Protein AF-0000000066044930 (afdb_homodimer)

InterPro domains:
  IPR003697 Nucleoside triphosphate pyrophosphatase Maf-like protein [MF_00528] (1-184)
  IPR003697 Nucleoside triphosphate pyrophosphatase Maf-like protein [PF02545] (1-184)
  IPR003697 Nucleoside triphosphate pyrophosphatase Maf-like protein [PIRSF006305] (2-183)
  IPR003697 Nucleoside triphosphate pyrophosphatase Maf-like protein [PTHR43213] (2-179)
  IPR003697 Nucleoside triphosphate pyrophosphatase Maf-like protein [TIGR00172] (1-184)
  IPR003697 Nucleoside triphosphate pyrophosphatase Maf-like protein [cd00555] (2-184)
  IPR029001 Inosine triphosphate pyrophosphatase-like [G3DSA:3.90.950.10] (1-184)
  IPR029001 Inosine triphosphate pyrophosphatase-like [SSF52972] (2-184)

Foldseek 3Di:
DEQDPDPLLVVVCVVVVHDDDYDHLPDDLVVQDDLDPQVSFQVQQVSSQVSVVVPDDCVVNVVDFKTKGKDKWKADPSDTFFADPALVRQLVLCQVQAQHKIKMKMWMWMDGPPDDIDIGIFIKMWGWHNDDSVRSSVLSVVVQLNVGHSRAACPPPRVVGTPDMDGAPSVRSIDRPVVVVVPD/DEQDPDPLVVVVCVVVVHDDDYDHLPDDLVVQDDLDPQVSFQVQQVSSQVSVVVPDDCVVNVVDFKYKGKDKWKADPSDTFFADPALVRQLVLCQVQAQHKIKMKMWMWMDGPPDDIDIDIFIKMWRWHNDDSVRSSVLSVVVQLNVGHSRAACPPPRVVGTPDMDGAPSVRSIDRPVVVVVPD

Structure (mmCIF, N/CA/C/O backbone):
data_AF-0000000066044930-model_v1
#
loop_
_entity.id
_entity.type
_entity.pdbx_description
1 polymer 'Nucleoside triphosphate pyrophosphatase'
#
loop_
_atom_site.group_PDB
_atom_site.id
_atom_site.type_symbol
_atom_site.label_atom_id
_atom_site.label_alt_id
_atom_site.label_comp_id
_atom_site.label_asym_id
_atom_site.label_entity_id
_atom_site.label_seq_id
_atom_site.pdbx_PDB_ins_code
_atom_site.Cartn_x
_atom_site.Cartn_y
_atom_site.Cartn_z
_atom_site.occupancy
_atom_site.B_iso_or_equiv
_atom_site.auth_seq_id
_atom_site.auth_comp_id
_atom_site.auth_asym_id
_atom_site.auth_atom_id
_atom_site.pdbx_PDB_model_num
ATOM 1 N N . MET A 1 1 ? 1.057 -23.109 0.489 1 97.44 1 MET A N 1
ATOM 2 C CA . MET A 1 1 ? 2.51 -22.984 0.445 1 97.44 1 MET A CA 1
ATOM 3 C C . MET A 1 1 ? 2.928 -21.875 -0.511 1 97.44 1 MET A C 1
ATOM 5 O O . MET A 1 1 ? 2.543 -21.875 -1.682 1 97.44 1 MET A O 1
ATOM 9 N N . LEU A 1 2 ? 3.555 -20.922 -0.01 1 98.5 2 LEU A N 1
ATOM 10 C CA . LEU A 1 2 ? 4.102 -19.828 -0.816 1 98.5 2 LEU A CA 1
ATOM 11 C C . LEU A 1 2 ? 5.492 -20.188 -1.332 1 98.5 2 LEU A C 1
ATOM 13 O O . LEU A 1 2 ? 6.426 -20.359 -0.544 1 98.5 2 LEU A O 1
ATOM 17 N N . ALA A 1 3 ? 5.648 -20.297 -2.641 1 98.31 3 ALA A N 1
ATOM 18 C CA . ALA A 1 3 ? 6.918 -20.625 -3.283 1 98.31 3 ALA A CA 1
ATOM 19 C C . ALA A 1 3 ? 7.754 -19.375 -3.525 1 98.31 3 ALA A C 1
ATOM 21 O O . ALA A 1 3 ? 8.031 -19.016 -4.672 1 98.31 3 ALA A O 1
ATOM 22 N N . SER A 1 4 ? 8.203 -18.734 -2.529 1 96.06 4 SER A N 1
ATOM 23 C CA . SER A 1 4 ? 8.875 -17.438 -2.639 1 96.06 4 SER A CA 1
ATOM 24 C C . SER A 1 4 ? 9.805 -17.203 -1.459 1 96.06 4 SER A C 1
ATOM 26 O O . SER A 1 4 ? 9.508 -17.594 -0.33 1 96.06 4 SER A O 1
ATOM 28 N N . ALA A 1 5 ? 10.898 -16.562 -1.718 1 92.88 5 ALA A N 1
ATOM 29 C CA . ALA A 1 5 ? 11.789 -16.078 -0.658 1 92.88 5 ALA A CA 1
ATOM 30 C C . ALA A 1 5 ? 11.453 -14.648 -0.257 1 92.88 5 ALA A C 1
ATOM 32 O O . ALA A 1 5 ? 12.078 -14.086 0.646 1 92.88 5 ALA A O 1
ATOM 33 N N . SER A 1 6 ? 10.492 -14.031 -0.921 1 93.88 6 SER A N 1
ATOM 34 C CA . SER A 1 6 ? 10.195 -12.609 -0.756 1 93.88 6 SER A CA 1
ATOM 35 C C . SER A 1 6 ? 9.508 -12.344 0.58 1 93.88 6 SER A C 1
ATOM 37 O O . SER A 1 6 ? 8.391 -12.812 0.818 1 93.88 6 SER A O 1
ATOM 39 N N . PRO A 1 7 ? 10.117 -11.539 1.437 1 95.25 7 PRO A N 1
ATOM 40 C CA . PRO A 1 7 ? 9.43 -11.172 2.676 1 95.25 7 PRO A CA 1
ATOM 41 C C . PRO A 1 7 ? 8.156 -10.359 2.43 1 95.25 7 PRO A C 1
ATOM 43 O O . PRO A 1 7 ? 7.195 -10.477 3.191 1 95.25 7 PRO A O 1
ATOM 46 N N . ALA A 1 8 ? 8.164 -9.594 1.408 1 95.81 8 ALA A N 1
ATOM 47 C CA . ALA A 1 8 ? 7.012 -8.758 1.086 1 95.81 8 ALA A CA 1
ATOM 48 C C . ALA A 1 8 ? 5.801 -9.617 0.735 1 95.81 8 ALA A C 1
ATOM 50 O O . ALA A 1 8 ? 4.684 -9.336 1.179 1 95.81 8 ALA A O 1
ATOM 51 N N . ARG A 1 9 ? 5.988 -10.664 -0.073 1 97.62 9 ARG A N 1
ATOM 52 C CA . ARG A 1 9 ? 4.902 -11.57 -0.437 1 97.62 9 ARG A CA 1
ATOM 53 C C . ARG A 1 9 ? 4.367 -12.297 0.79 1 97.62 9 ARG A C 1
ATOM 55 O O . ARG A 1 9 ? 3.152 -12.453 0.945 1 97.62 9 ARG A O 1
ATOM 62 N N . ARG A 1 10 ? 5.262 -12.688 1.61 1 97.69 10 ARG A N 1
ATOM 63 C CA . ARG A 1 10 ? 4.859 -13.328 2.855 1 97.69 10 ARG A CA 1
ATOM 64 C C . ARG A 1 10 ? 4.012 -12.391 3.709 1 97.69 10 ARG A C 1
ATOM 66 O O . ARG A 1 10 ? 2.959 -12.789 4.219 1 97.69 10 ARG A O 1
ATOM 73 N N . ARG A 1 11 ? 4.441 -11.18 3.881 1 96.81 11 ARG A N 1
ATOM 74 C CA . ARG A 1 11 ? 3.75 -10.188 4.703 1 96.81 11 ARG A CA 1
ATOM 75 C C . ARG A 1 11 ? 2.344 -9.93 4.172 1 96.81 11 ARG A C 1
ATOM 77 O O . ARG A 1 11 ? 1.408 -9.734 4.949 1 96.81 11 ARG A O 1
ATOM 84 N N . LEU A 1 12 ? 2.203 -9.891 2.869 1 97.75 12 LEU A N 1
ATOM 85 C CA . LEU A 1 12 ? 0.887 -9.68 2.273 1 97.75 12 LEU A CA 1
ATOM 86 C C . LEU A 1 12 ? -0.082 -10.773 2.703 1 97.75 12 LEU A C 1
ATOM 88 O O . LEU A 1 12 ? -1.229 -10.492 3.055 1 97.75 12 LEU A O 1
ATOM 92 N N . LEU A 1 13 ? 0.381 -12.039 2.641 1 98.19 13 LEU A N 1
ATOM 93 C CA . LEU A 1 13 ? -0.472 -13.156 3.037 1 98.19 13 LEU A CA 1
ATOM 94 C C . LEU A 1 13 ? -0.807 -13.086 4.523 1 98.19 13 LEU A C 1
ATOM 96 O O . LEU A 1 13 ? -1.946 -13.336 4.918 1 98.19 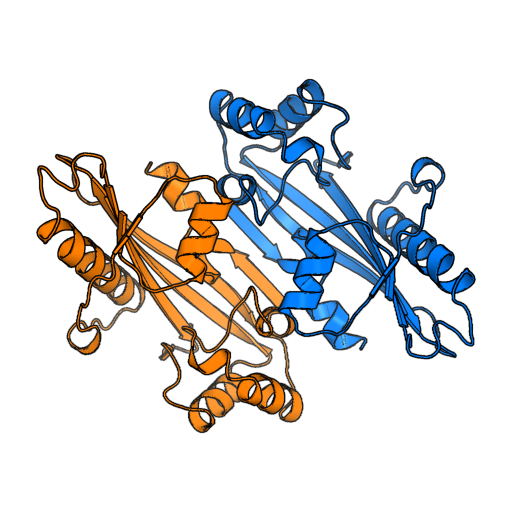13 LEU A O 1
ATOM 100 N N . GLU A 1 14 ? 0.193 -12.695 5.312 1 97.62 14 GLU A N 1
ATOM 101 C CA . GLU A 1 14 ? -0.028 -12.539 6.746 1 97.62 14 GLU A CA 1
ATOM 102 C C . GLU A 1 14 ? -1.066 -11.461 7.031 1 97.62 14 GLU A C 1
ATOM 104 O O . GLU A 1 14 ? -1.994 -11.672 7.816 1 97.62 14 GLU A O 1
ATOM 109 N N . GLN A 1 15 ? -0.919 -10.359 6.395 1 95.5 15 GLN A N 1
ATOM 110 C CA . GLN A 1 15 ? -1.841 -9.25 6.57 1 95.5 15 GLN A CA 1
ATOM 111 C C . GLN A 1 15 ? -3.258 -9.633 6.152 1 95.5 15 GLN A C 1
ATOM 113 O O . GLN A 1 15 ? -4.23 -9.242 6.801 1 95.5 15 GLN A O 1
ATOM 118 N N . ALA A 1 16 ? -3.342 -10.391 5.148 1 96.25 16 ALA A N 1
ATOM 119 C CA . ALA A 1 16 ? -4.641 -10.797 4.617 1 96.25 16 ALA A CA 1
ATOM 120 C C . ALA A 1 16 ? -5.266 -11.898 5.473 1 96.25 16 ALA A C 1
ATOM 122 O O . ALA A 1 16 ? -6.426 -12.266 5.273 1 96.25 16 ALA A O 1
ATOM 123 N N . GLY A 1 17 ? -4.5 -12.461 6.402 1 96 17 GLY A N 1
ATOM 124 C CA . GLY A 1 17 ? -5 -13.523 7.266 1 96 17 GLY A CA 1
ATOM 125 C C . GLY A 1 17 ? -5.082 -14.867 6.574 1 96 17 GLY A C 1
ATOM 126 O O . GLY A 1 17 ? -5.93 -15.695 6.914 1 96 17 GLY A O 1
ATOM 127 N N . ILE A 1 18 ? -4.273 -15.102 5.605 1 96.19 18 ILE A N 1
ATOM 128 C CA . ILE A 1 18 ? -4.266 -16.359 4.879 1 96.19 18 ILE A CA 1
ATOM 129 C C . ILE A 1 18 ? -3.186 -17.281 5.449 1 96.19 18 ILE A C 1
ATOM 131 O O . ILE A 1 18 ? -1.992 -16.984 5.34 1 96.19 18 ILE A O 1
ATOM 135 N N . PRO A 1 19 ? -3.617 -18.328 6.09 1 96.75 19 PRO A N 1
ATOM 136 C CA . PRO A 1 19 ? -2.607 -19.266 6.605 1 96.75 19 PRO A CA 1
ATOM 137 C C . PRO A 1 19 ? -1.693 -19.797 5.512 1 96.75 19 PRO A C 1
ATOM 139 O O . PRO A 1 19 ? -2.168 -20.172 4.434 1 96.75 19 PRO A O 1
ATOM 142 N N . HIS A 1 20 ? -0.417 -19.781 5.793 1 97.56 20 HIS A N 1
ATOM 143 C CA . HIS A 1 20 ? 0.516 -20.25 4.77 1 97.56 20 HIS A CA 1
ATOM 144 C C . HIS A 1 20 ? 1.83 -20.703 5.391 1 97.56 20 HIS A C 1
ATOM 146 O O . HIS A 1 20 ? 2.109 -20.406 6.555 1 97.56 20 HIS A O 1
ATOM 152 N N . GLN A 1 21 ? 2.547 -21.453 4.699 1 97.44 21 GLN A N 1
ATOM 153 C CA . GLN A 1 21 ? 3.955 -21.781 4.91 1 97.44 21 GLN A CA 1
ATOM 154 C C . GLN A 1 21 ? 4.805 -21.328 3.721 1 97.44 21 GLN A C 1
ATOM 156 O O . GLN A 1 21 ? 4.273 -21.031 2.65 1 97.44 21 GLN A O 1
ATOM 161 N N . VAL A 1 22 ? 6.059 -21.203 3.969 1 98.06 22 VAL A N 1
ATOM 162 C CA . VAL A 1 22 ? 6.941 -20.703 2.914 1 98.06 22 VAL A CA 1
ATOM 163 C C . VAL A 1 22 ? 7.961 -21.781 2.555 1 98.06 22 VAL A C 1
ATOM 165 O O . VAL A 1 22 ? 8.5 -22.453 3.439 1 98.06 22 VAL A O 1
ATOM 168 N N . ARG A 1 23 ? 8.125 -21.984 1.37 1 97.75 23 ARG A N 1
ATOM 169 C CA . ARG A 1 23 ? 9.211 -22.812 0.847 1 97.75 23 ARG A CA 1
ATOM 170 C C . ARG A 1 23 ? 9.836 -22.172 -0.395 1 97.75 23 ARG A C 1
ATOM 172 O O . ARG A 1 23 ? 9.133 -21.922 -1.38 1 97.75 23 ARG A O 1
ATOM 179 N N . VAL A 1 24 ? 11.125 -21.984 -0.369 1 97.44 24 VAL A N 1
ATOM 180 C CA . VAL A 1 24 ? 11.82 -21.359 -1.492 1 97.44 24 VAL A CA 1
ATOM 181 C C . VAL A 1 24 ? 11.984 -22.375 -2.623 1 97.44 24 VAL A C 1
ATOM 183 O O . VAL A 1 24 ? 12.375 -23.516 -2.389 1 97.44 24 VAL A O 1
ATOM 186 N N . SER A 1 25 ? 11.711 -21.984 -3.809 1 95.5 25 SER A N 1
ATOM 187 C CA . SER A 1 25 ? 11.648 -22.891 -4.953 1 95.5 25 SER A CA 1
ATOM 188 C C . SER A 1 25 ? 13.047 -23.328 -5.383 1 95.5 25 SER A C 1
ATOM 190 O O . SER A 1 25 ? 13.266 -24.484 -5.738 1 95.5 25 SER A O 1
ATOM 192 N N . GLY A 1 26 ? 13.992 -22.359 -5.457 1 93.94 26 GLY A N 1
ATOM 193 C CA . GLY A 1 26 ? 15.352 -22.641 -5.898 1 93.94 26 GLY A CA 1
ATOM 194 C C . GLY A 1 26 ? 15.484 -22.688 -7.41 1 93.94 26 GLY A C 1
ATOM 195 O O . GLY A 1 26 ? 16.5 -23.172 -7.93 1 93.94 26 GLY A O 1
ATOM 196 N N . VAL A 1 27 ? 14.508 -22.219 -8.07 1 95.69 27 VAL A N 1
ATOM 197 C CA . VAL A 1 27 ? 14.508 -22.219 -9.531 1 95.69 27 VAL A CA 1
ATOM 198 C C . VAL A 1 27 ? 15.578 -21.266 -10.047 1 95.69 27 VAL A C 1
ATOM 200 O O . VAL A 1 27 ? 15.758 -20.172 -9.5 1 95.69 27 VAL A O 1
ATOM 203 N N . ASP A 1 28 ? 16.344 -21.672 -11.07 1 95 28 ASP A N 1
ATOM 204 C CA . ASP A 1 28 ? 17.25 -20.781 -11.781 1 95 28 ASP A CA 1
ATOM 205 C C . ASP A 1 28 ? 16.5 -19.906 -12.781 1 95 28 ASP A C 1
ATOM 207 O O . ASP A 1 28 ? 16.25 -20.312 -13.922 1 95 28 ASP A O 1
ATOM 211 N N . GLU A 1 29 ? 16.281 -18.734 -12.359 1 92.75 29 GLU A N 1
ATOM 212 C CA . GLU A 1 29 ? 15.414 -17.828 -13.133 1 92.75 29 GLU A CA 1
ATOM 213 C C . GLU A 1 29 ? 16.062 -17.438 -14.445 1 92.75 29 GLU A C 1
ATOM 215 O O . GLU A 1 29 ? 15.383 -17.062 -15.406 1 92.75 29 GLU A O 1
ATOM 220 N N . ASP A 1 30 ? 17.344 -17.531 -14.578 1 91.69 30 ASP A N 1
ATOM 221 C CA . ASP A 1 30 ? 18.078 -17.094 -15.758 1 91.69 30 ASP A CA 1
ATOM 222 C C . ASP A 1 30 ? 17.812 -18 -16.953 1 91.69 30 ASP A C 1
ATOM 224 O O . ASP A 1 30 ? 18.031 -17.625 -18.094 1 91.69 30 ASP A O 1
ATOM 228 N N . GLN A 1 31 ? 17.328 -19.141 -16.719 1 94.44 31 GLN A N 1
ATOM 229 C CA . GLN A 1 31 ? 17.094 -20.125 -17.766 1 94.44 31 GLN A CA 1
ATOM 230 C C . GLN A 1 31 ? 15.734 -19.922 -18.422 1 94.44 31 GLN A C 1
ATOM 232 O O . GLN A 1 31 ? 15.422 -20.562 -19.438 1 94.44 31 GLN A O 1
ATOM 237 N N . ILE A 1 32 ? 14.938 -19.141 -17.844 1 96 32 ILE A N 1
ATOM 238 C CA . ILE A 1 32 ? 13.594 -18.891 -18.359 1 96 32 ILE A CA 1
ATOM 239 C C . ILE A 1 32 ? 13.531 -17.5 -19 1 96 32 ILE A C 1
ATOM 241 O O . ILE A 1 32 ? 13.727 -16.484 -18.328 1 96 32 ILE A O 1
ATOM 245 N N . GLN A 1 33 ? 13.305 -17.531 -20.281 1 94.56 33 GLN A N 1
ATOM 246 C CA . GLN A 1 33 ? 13.234 -16.281 -21.031 1 94.56 33 GLN A CA 1
ATOM 247 C C . GLN A 1 33 ? 12 -16.25 -21.938 1 94.56 33 GLN A C 1
ATOM 249 O O . GLN A 1 33 ? 11.5 -17.281 -22.344 1 94.56 33 GLN A O 1
ATOM 254 N N . HIS A 1 34 ? 11.531 -15.141 -22.094 1 96.12 34 HIS A N 1
ATOM 255 C CA . HIS A 1 34 ? 10.453 -14.867 -23.031 1 96.12 34 HIS A CA 1
ATOM 256 C C . HIS A 1 34 ? 10.484 -13.414 -23.5 1 96.12 34 HIS A C 1
ATOM 258 O O . HIS A 1 34 ? 10.773 -12.516 -22.703 1 96.12 34 HIS A O 1
ATOM 264 N N . ALA A 1 35 ? 10.172 -13.141 -24.797 1 95 35 ALA A N 1
ATOM 265 C CA . ALA A 1 35 ? 10.227 -11.797 -25.375 1 95 35 ALA A CA 1
ATOM 266 C C . ALA A 1 35 ? 9.164 -10.898 -24.766 1 95 35 ALA A C 1
ATOM 268 O O . ALA A 1 35 ? 9.375 -9.695 -24.594 1 95 35 ALA A O 1
ATOM 269 N N . GLU A 1 36 ? 8.031 -11.445 -24.484 1 97.19 36 GLU A N 1
ATOM 270 C CA . GLU A 1 36 ? 6.934 -10.688 -23.891 1 97.19 36 GLU A CA 1
ATOM 271 C C . GLU A 1 36 ? 6.996 -10.727 -22.359 1 97.19 36 GLU A C 1
ATOM 273 O O . GLU A 1 36 ? 6.922 -11.805 -21.766 1 97.19 36 GLU A O 1
ATOM 278 N N . PRO A 1 37 ? 7.055 -9.531 -21.719 1 97.81 37 PRO A N 1
ATOM 279 C CA . PRO A 1 37 ? 7.195 -9.492 -20.25 1 97.81 37 PRO A CA 1
ATOM 280 C C . PRO A 1 37 ? 6.055 -10.203 -19.531 1 97.81 37 PRO A C 1
ATOM 282 O O . PRO A 1 37 ? 6.277 -10.852 -18.516 1 97.81 37 PRO A O 1
ATOM 285 N N . VAL A 1 38 ? 4.828 -10.117 -20.016 1 98.44 38 VAL A N 1
ATOM 286 C CA . VAL A 1 38 ? 3.65 -10.75 -19.438 1 98.44 38 VAL A CA 1
ATOM 287 C C . VAL A 1 38 ? 3.84 -12.266 -19.391 1 98.44 38 VAL A C 1
ATOM 289 O O . VAL A 1 38 ? 3.615 -12.898 -18.359 1 98.44 38 VAL A O 1
ATOM 292 N N . GLU A 1 39 ? 4.281 -12.828 -20.5 1 98.31 39 GLU A N 1
ATOM 293 C CA . GLU A 1 39 ? 4.512 -14.266 -20.547 1 98.31 39 GLU A CA 1
ATOM 294 C C . GLU A 1 39 ? 5.707 -14.672 -19.703 1 98.31 39 GLU A C 1
ATOM 296 O O . GLU A 1 39 ? 5.691 -15.727 -19.062 1 98.31 39 GLU A O 1
ATOM 301 N N . LEU A 1 40 ? 6.711 -13.812 -19.703 1 98.06 40 LEU A N 1
ATOM 302 C CA . LEU A 1 40 ? 7.902 -14.094 -18.906 1 98.06 40 LEU A CA 1
ATOM 303 C C . LEU A 1 40 ? 7.535 -14.289 -17.438 1 98.06 40 LEU A C 1
ATOM 305 O O . LEU A 1 40 ? 7.887 -15.305 -16.828 1 98.06 40 LEU A O 1
ATOM 309 N N . VAL A 1 41 ? 6.805 -13.352 -16.844 1 98.44 41 VAL A N 1
ATOM 310 C CA . VAL A 1 41 ? 6.527 -13.43 -15.414 1 98.44 41 VAL A CA 1
ATOM 311 C C . VAL A 1 41 ? 5.594 -14.602 -15.125 1 98.44 41 VAL A C 1
ATOM 313 O O . VAL A 1 41 ? 5.68 -15.227 -14.062 1 98.44 41 VAL A O 1
ATOM 316 N N . LYS A 1 42 ? 4.668 -14.93 -15.992 1 98.81 42 LYS A N 1
ATOM 317 C CA . LYS A 1 42 ? 3.818 -16.109 -15.812 1 98.81 42 LYS A CA 1
ATOM 318 C C . LYS A 1 42 ? 4.652 -17.375 -15.773 1 98.81 42 LYS A C 1
ATOM 320 O O . LYS A 1 42 ? 4.453 -18.234 -14.906 1 98.81 42 LYS A O 1
ATOM 325 N N . LEU A 1 43 ? 5.555 -17.484 -16.75 1 98.62 43 LEU A N 1
ATOM 326 C CA . LEU A 1 43 ? 6.402 -18.656 -16.828 1 98.62 43 LEU A CA 1
ATOM 327 C C . LEU A 1 43 ? 7.266 -18.797 -15.578 1 98.62 43 LEU A C 1
ATOM 329 O O . LEU A 1 43 ? 7.426 -19.891 -15.047 1 98.62 43 LEU A O 1
ATOM 333 N N . LEU A 1 44 ? 7.82 -17.719 -15.164 1 98.38 44 LEU A N 1
ATOM 334 C CA . LEU A 1 44 ? 8.656 -17.734 -13.969 1 98.38 44 LEU A CA 1
ATOM 335 C C . LEU A 1 44 ? 7.84 -18.125 -12.742 1 98.38 44 LEU A C 1
ATOM 337 O O . LEU A 1 44 ? 8.281 -18.938 -11.93 1 98.38 44 LEU A O 1
ATOM 341 N N . ALA A 1 45 ? 6.66 -17.547 -12.562 1 98.69 45 ALA A N 1
ATOM 342 C CA . ALA A 1 45 ? 5.773 -17.906 -11.461 1 98.69 45 ALA A CA 1
ATOM 343 C C . ALA A 1 45 ? 5.434 -19.391 -11.5 1 98.69 45 ALA A C 1
ATOM 345 O O . ALA A 1 45 ? 5.445 -20.062 -10.461 1 98.69 45 ALA A O 1
ATOM 346 N N . GLN A 1 46 ? 5.117 -19.859 -12.656 1 98.62 46 GLN A N 1
ATOM 347 C CA . GLN A 1 46 ? 4.781 -21.266 -12.852 1 98.62 46 GLN A CA 1
ATOM 348 C C . GLN A 1 46 ? 5.945 -22.156 -12.461 1 98.62 46 GLN A C 1
ATOM 350 O O . GLN A 1 46 ? 5.762 -23.141 -11.742 1 98.62 46 GLN A O 1
ATOM 355 N N . ALA A 1 47 ? 7.113 -21.844 -12.961 1 98.56 47 ALA A N 1
ATOM 356 C CA . ALA A 1 47 ? 8.297 -22.641 -12.656 1 98.56 47 ALA A CA 1
ATOM 357 C C . ALA A 1 47 ? 8.539 -22.719 -11.156 1 98.56 47 ALA A C 1
ATOM 359 O O . ALA A 1 47 ? 8.836 -23.797 -10.625 1 98.56 47 ALA A O 1
ATOM 360 N N . LYS A 1 48 ? 8.383 -21.609 -10.484 1 98.5 48 LYS A N 1
ATOM 361 C CA . LYS A 1 48 ? 8.578 -21.578 -9.039 1 98.5 48 LYS A CA 1
ATOM 362 C C . LYS A 1 48 ? 7.535 -22.438 -8.328 1 98.5 48 LYS A C 1
ATOM 364 O O . LYS A 1 48 ? 7.875 -23.203 -7.43 1 98.5 48 LYS A O 1
ATOM 369 N N . ALA A 1 49 ? 6.301 -22.297 -8.648 1 98.56 49 ALA A N 1
ATOM 370 C CA . ALA A 1 49 ? 5.227 -23.062 -8.031 1 98.56 49 ALA A CA 1
ATOM 371 C C . ALA A 1 49 ? 5.422 -24.562 -8.273 1 98.56 49 ALA A C 1
ATOM 373 O O . ALA A 1 49 ? 5.297 -25.375 -7.348 1 98.56 49 ALA A O 1
ATOM 374 N N . GLN A 1 50 ? 5.75 -24.938 -9.453 1 97.81 50 GLN A N 1
ATOM 375 C CA . GLN A 1 50 ? 5.914 -26.344 -9.82 1 97.81 50 GLN A CA 1
ATOM 376 C C . GLN A 1 50 ? 7.09 -26.969 -9.078 1 97.81 50 GLN A C 1
ATOM 378 O O . GLN A 1 50 ? 7.004 -28.109 -8.617 1 97.81 50 GLN A O 1
ATOM 383 N N . ALA A 1 51 ? 8.156 -26.219 -9.016 1 98.06 51 ALA A N 1
ATOM 384 C CA . ALA A 1 51 ? 9.336 -26.719 -8.32 1 98.06 51 ALA A CA 1
ATOM 385 C C . ALA A 1 51 ? 8.992 -27.094 -6.875 1 98.06 51 ALA A C 1
ATOM 387 O O . ALA A 1 51 ? 9.414 -28.141 -6.383 1 98.06 51 ALA A O 1
ATOM 388 N N . VAL A 1 52 ? 8.25 -26.25 -6.188 1 97.88 52 VAL A N 1
ATOM 389 C CA . VAL A 1 52 ? 7.867 -26.5 -4.805 1 97.88 52 VAL A CA 1
ATOM 390 C C . VAL A 1 52 ? 6.836 -27.625 -4.754 1 97.88 52 VAL A C 1
ATOM 392 O O . VAL A 1 52 ? 6.922 -28.516 -3.908 1 97.88 52 VAL A O 1
ATOM 395 N N . ALA A 1 53 ? 5.855 -27.625 -5.648 1 96.56 53 ALA A N 1
ATOM 396 C CA . ALA A 1 53 ? 4.797 -28.641 -5.676 1 96.56 53 ALA A CA 1
ATOM 397 C C . ALA A 1 53 ? 5.383 -30.031 -5.828 1 96.56 53 ALA A C 1
ATOM 399 O O . ALA A 1 53 ? 4.914 -30.984 -5.188 1 96.56 53 ALA A O 1
ATOM 400 N N . GLN A 1 54 ? 6.379 -30.188 -6.629 1 95.25 54 GLN A N 1
ATOM 401 C CA . GLN A 1 54 ? 6.992 -31.469 -6.918 1 95.25 54 GLN A CA 1
ATOM 402 C C . GLN A 1 54 ? 7.742 -32 -5.703 1 95.25 54 GLN A C 1
ATOM 404 O O . GLN A 1 54 ? 8.008 -33.219 -5.609 1 95.25 54 GLN A O 1
ATOM 409 N N . ARG A 1 55 ? 8.055 -31.141 -4.758 1 95.31 55 ARG A N 1
ATOM 410 C CA . ARG A 1 55 ? 8.859 -31.531 -3.605 1 95.31 55 ARG A CA 1
ATOM 411 C C . ARG A 1 55 ? 7.984 -31.766 -2.377 1 95.31 55 ARG A C 1
ATOM 413 O O . ARG A 1 55 ? 8.492 -32.094 -1.302 1 95.31 55 ARG A O 1
ATOM 420 N N . LEU A 1 56 ? 6.711 -31.516 -2.572 1 93.62 56 LEU A N 1
ATOM 421 C CA . LEU A 1 56 ? 5.832 -31.703 -1.425 1 93.62 56 LEU A CA 1
ATOM 422 C C . LEU A 1 56 ? 5.777 -33.188 -1.022 1 93.62 56 LEU A C 1
ATOM 424 O O . LEU A 1 56 ? 5.688 -34.062 -1.881 1 93.62 56 LEU A O 1
ATOM 428 N N . ASP A 1 57 ? 5.957 -33.406 0.251 1 92.25 57 ASP A N 1
ATOM 429 C CA . ASP A 1 57 ? 5.816 -34.75 0.83 1 92.25 57 ASP A CA 1
ATOM 430 C C . ASP A 1 57 ? 4.359 -35.062 1.16 1 92.25 57 ASP A C 1
ATOM 432 O O . ASP A 1 57 ? 3.748 -34.375 1.984 1 92.25 57 ASP A O 1
ATOM 436 N N . PRO A 1 58 ? 3.805 -36.094 0.611 1 87.5 58 PRO A N 1
ATOM 437 C CA . PRO A 1 58 ? 2.389 -36.375 0.832 1 87.5 58 PRO A CA 1
ATOM 438 C C . PRO A 1 58 ? 2.047 -36.562 2.311 1 87.5 58 PRO A C 1
ATOM 440 O O . PRO A 1 58 ? 0.936 -36.219 2.732 1 87.5 58 PRO A O 1
ATOM 443 N N . SER A 1 59 ? 2.898 -37.031 3.043 1 89.94 59 SER A N 1
ATOM 444 C CA . SER A 1 59 ? 2.652 -37.25 4.465 1 89.94 59 SER A CA 1
ATOM 445 C C . SER A 1 59 ? 3.02 -36 5.285 1 89.94 59 SER A C 1
ATOM 447 O O . SER A 1 59 ? 2.197 -35.5 6.047 1 89.94 59 SER A O 1
ATOM 449 N N . GLY A 1 60 ? 4.133 -35.469 5.066 1 91.25 60 GLY A N 1
ATOM 450 C CA . GLY A 1 60 ? 4.637 -34.375 5.852 1 91.25 60 GLY A CA 1
ATOM 451 C C . GLY A 1 60 ? 3.957 -33.031 5.523 1 91.25 60 GLY A C 1
ATOM 452 O O . GLY A 1 60 ? 3.908 -32.125 6.359 1 91.25 60 GLY A O 1
ATOM 453 N N . ASP A 1 61 ? 3.436 -32.969 4.324 1 93.25 61 ASP A N 1
ATOM 454 C CA . ASP A 1 61 ? 2.814 -31.719 3.855 1 93.25 61 ASP A CA 1
ATOM 455 C C . ASP A 1 61 ? 1.331 -31.922 3.561 1 93.25 61 ASP A C 1
ATOM 457 O O . ASP A 1 61 ? 0.785 -31.312 2.639 1 93.25 61 ASP A O 1
ATOM 461 N N . ALA A 1 62 ? 0.769 -32.781 4.285 1 91.75 62 ALA A N 1
ATOM 462 C CA . ALA A 1 62 ? -0.621 -33.156 4.031 1 91.75 62 ALA A CA 1
ATOM 463 C C . ALA A 1 62 ? -1.551 -31.953 4.207 1 91.75 62 ALA A C 1
ATOM 465 O O . ALA A 1 62 ? -2.602 -31.875 3.564 1 91.75 62 ALA A O 1
ATOM 466 N N . GLU A 1 63 ? -1.156 -31.031 4.973 1 93.25 63 GLU A N 1
ATOM 467 C CA . GLU A 1 63 ? -2 -29.875 5.273 1 93.25 63 GLU A CA 1
ATOM 468 C C . GLU A 1 63 ? -1.943 -28.844 4.152 1 93.25 63 GLU A C 1
ATOM 470 O O . GLU A 1 63 ? -2.77 -27.938 4.098 1 93.25 63 GLU A O 1
ATOM 475 N N . ILE A 1 64 ? -0.951 -28.969 3.281 1 95 64 ILE A N 1
ATOM 476 C CA . ILE A 1 64 ? -0.809 -28.031 2.168 1 95 64 ILE A CA 1
ATOM 477 C C . ILE A 1 64 ? -1.818 -28.375 1.076 1 95 64 ILE A C 1
ATOM 479 O O . ILE A 1 64 ? -1.769 -29.469 0.495 1 95 64 ILE A O 1
ATOM 483 N N . THR A 1 65 ? -2.652 -27.438 0.781 1 93.62 65 THR A N 1
ATOM 484 C CA . THR A 1 65 ? -3.713 -27.719 -0.18 1 93.62 65 THR A CA 1
ATOM 485 C C . THR A 1 65 ? -3.469 -26.984 -1.49 1 93.62 65 THR A C 1
ATOM 487 O O . THR A 1 65 ? -4.121 -27.266 -2.5 1 93.62 65 THR A O 1
ATOM 490 N N . ALA A 1 66 ? -2.576 -26.047 -1.49 1 97.12 66 ALA A N 1
ATOM 491 C CA . ALA A 1 66 ? -2.268 -25.25 -2.682 1 97.12 66 ALA A CA 1
ATOM 492 C C . ALA A 1 66 ? -0.842 -24.703 -2.625 1 97.12 66 ALA A C 1
ATOM 494 O O . ALA A 1 66 ? -0.304 -24.469 -1.54 1 97.12 66 ALA A O 1
ATOM 495 N N . VAL A 1 67 ? -0.221 -24.578 -3.756 1 98.25 67 VAL A N 1
ATOM 496 C CA . VAL A 1 67 ? 1.09 -23.953 -3.891 1 98.25 67 VAL A CA 1
ATOM 497 C C . VAL A 1 67 ? 0.974 -22.688 -4.746 1 98.25 67 VAL A C 1
ATOM 499 O O . VAL A 1 67 ? 0.381 -22.719 -5.828 1 98.25 67 VAL A O 1
ATOM 502 N N . LEU A 1 68 ? 1.513 -21.609 -4.258 1 98.75 68 LEU A N 1
ATOM 503 C CA . LEU A 1 68 ? 1.45 -20.312 -4.93 1 98.75 68 LEU A CA 1
ATOM 504 C C . LEU A 1 68 ? 2.844 -19.844 -5.328 1 98.75 68 LEU A C 1
ATOM 506 O O . LEU A 1 68 ? 3.738 -19.75 -4.484 1 98.75 68 LEU A O 1
ATOM 510 N N . GLY A 1 69 ? 3.043 -19.594 -6.602 1 98.75 69 GLY A N 1
ATOM 511 C CA . GLY A 1 69 ? 4.246 -18.969 -7.121 1 98.75 69 GLY A CA 1
ATOM 512 C C . GLY A 1 69 ? 3.982 -17.609 -7.738 1 98.75 69 GLY A C 1
ATOM 513 O O . GLY A 1 69 ? 2.961 -17.406 -8.398 1 98.75 69 GLY A O 1
ATOM 514 N N . CYS A 1 70 ? 4.906 -16.688 -7.559 1 98.56 70 CYS A N 1
ATOM 515 C CA . CYS A 1 70 ? 4.812 -15.352 -8.125 1 98.56 70 CYS A CA 1
ATOM 516 C C . CYS A 1 70 ? 6.172 -14.883 -8.641 1 98.56 70 CYS A C 1
ATOM 518 O O . CYS A 1 70 ? 7.211 -15.375 -8.203 1 98.56 70 CYS A O 1
ATOM 520 N N . ASP A 1 71 ? 6.145 -13.984 -9.531 1 98.31 71 ASP A N 1
ATOM 521 C CA . ASP A 1 71 ? 7.328 -13.289 -10.031 1 98.31 71 ASP A CA 1
ATOM 522 C C . ASP A 1 71 ? 6.965 -11.922 -10.594 1 98.31 71 ASP A C 1
ATOM 524 O O . ASP A 1 71 ? 5.891 -11.742 -11.172 1 98.31 71 ASP A O 1
ATOM 528 N N . SER A 1 72 ? 7.852 -10.953 -10.383 1 98.12 72 SER A N 1
ATOM 529 C CA . SER A 1 72 ? 7.535 -9.586 -10.789 1 98.12 72 SER A CA 1
ATOM 530 C C . SER A 1 72 ? 8.664 -8.977 -11.609 1 98.12 72 SER A C 1
ATOM 532 O O . SER A 1 72 ? 9.836 -9.273 -11.383 1 98.12 72 SER A O 1
ATOM 534 N N . VAL A 1 73 ? 8.281 -8.117 -12.539 1 98.06 73 VAL A N 1
ATOM 535 C CA . VAL A 1 73 ? 9.219 -7.258 -13.266 1 98.06 73 VAL A CA 1
ATOM 536 C C . VAL A 1 73 ? 8.586 -5.891 -13.508 1 98.06 73 VAL A C 1
ATOM 538 O O . VAL A 1 73 ? 7.359 -5.75 -13.469 1 98.06 73 VAL A O 1
ATOM 541 N N . LEU A 1 74 ? 9.414 -4.91 -13.711 1 98.56 74 LEU A N 1
ATOM 542 C CA . LEU A 1 74 ? 8.961 -3.6 -14.164 1 98.56 74 LEU A CA 1
ATOM 543 C C . LEU A 1 74 ? 9.211 -3.43 -15.656 1 98.56 74 LEU A C 1
ATOM 545 O O . LEU A 1 74 ? 10.328 -3.615 -16.141 1 98.56 74 LEU A O 1
ATOM 549 N N . SER A 1 75 ? 8.148 -3.236 -16.406 1 98.31 75 SER A N 1
ATOM 550 C CA . SER A 1 75 ? 8.266 -2.844 -17.797 1 98.31 75 SER A CA 1
ATOM 551 C C . SER A 1 75 ? 8.344 -1.328 -17.938 1 98.31 75 SER A C 1
ATOM 553 O O . SER A 1 75 ? 7.434 -0.61 -17.531 1 98.31 75 SER A O 1
ATOM 555 N N . PHE A 1 76 ? 9.422 -0.836 -18.531 1 98 76 PHE A N 1
ATOM 556 C CA . PHE A 1 76 ? 9.672 0.596 -18.656 1 98 76 PHE A CA 1
ATOM 557 C C . PHE A 1 76 ? 10.305 0.921 -20 1 98 76 PHE A C 1
ATOM 559 O O . PHE A 1 76 ? 11.383 0.407 -20.312 1 98 76 PHE A O 1
ATOM 566 N N . GLU A 1 77 ? 9.625 1.712 -20.703 1 96.38 77 GLU A N 1
ATOM 567 C CA . GLU A 1 77 ? 10.117 2.143 -22 1 96.38 77 GLU A CA 1
ATOM 568 C C . GLU A 1 77 ? 10.578 0.951 -22.844 1 96.38 77 GLU A C 1
ATOM 570 O O . GLU A 1 77 ? 11.664 0.973 -23.422 1 96.38 77 GLU A O 1
ATOM 575 N N . GLY A 1 78 ? 9.789 -0.013 -22.828 1 93.31 78 GLY A N 1
ATOM 576 C CA . GLY A 1 78 ? 10.039 -1.169 -23.672 1 93.31 78 GLY A CA 1
ATOM 577 C C . GLY A 1 78 ? 11.078 -2.111 -23.109 1 93.31 78 GLY A C 1
ATOM 578 O O . GLY A 1 78 ? 11.414 -3.127 -23.719 1 93.31 78 GLY A O 1
ATOM 579 N N . GLN A 1 79 ? 11.578 -1.824 -21.984 1 95.44 79 GLN A N 1
ATOM 580 C CA . GLN A 1 79 ? 12.57 -2.67 -21.312 1 95.44 79 GLN A CA 1
ATOM 581 C C . GLN A 1 79 ? 11.992 -3.301 -20.047 1 95.44 79 GLN A C 1
ATOM 583 O O . GLN A 1 79 ? 11.07 -2.756 -19.453 1 95.44 79 GLN A O 1
ATOM 588 N N . VAL A 1 80 ? 12.609 -4.453 -19.688 1 96.44 80 VAL A N 1
ATOM 589 C CA . VAL A 1 80 ? 12.203 -5.156 -18.484 1 96.44 80 VAL A CA 1
ATOM 590 C C . VAL A 1 80 ? 13.258 -4.965 -17.391 1 96.44 80 VAL A C 1
ATOM 592 O O . VAL A 1 80 ? 14.438 -5.238 -17.609 1 96.44 80 VAL A O 1
ATOM 595 N N . PHE A 1 81 ? 12.82 -4.449 -16.281 1 96.12 81 PHE A N 1
ATOM 596 C CA . PHE A 1 81 ? 13.703 -4.227 -15.148 1 96.12 81 PHE A CA 1
ATOM 597 C C . PHE A 1 81 ? 13.406 -5.215 -14.031 1 96.12 81 PHE A C 1
ATOM 599 O O . PHE A 1 81 ? 12.367 -5.125 -13.375 1 96.12 81 PHE A O 1
ATOM 606 N N . GLY A 1 82 ? 14.328 -6.219 -13.836 1 94.5 82 GLY A N 1
ATOM 607 C CA . GLY A 1 82 ? 14.367 -6.961 -12.586 1 94.5 82 GLY A CA 1
ATOM 608 C C . GLY A 1 82 ? 15.102 -6.23 -11.477 1 94.5 82 GLY A C 1
ATOM 609 O O . GLY A 1 82 ? 14.953 -5.016 -11.328 1 94.5 82 GLY A O 1
ATOM 610 N N . LYS A 1 83 ? 15.789 -6.953 -10.656 1 95.06 83 LYS A N 1
ATOM 611 C CA . LYS A 1 83 ? 16.641 -6.328 -9.648 1 95.06 83 LYS A CA 1
ATOM 612 C C . LYS A 1 83 ? 17.891 -5.73 -10.289 1 95.06 83 LYS A C 1
ATOM 614 O O . LYS A 1 83 ? 18.516 -6.355 -11.156 1 95.06 83 LYS A O 1
ATOM 619 N N . PRO A 1 84 ? 18.203 -4.453 -9.867 1 97.62 84 PRO A N 1
ATOM 620 C CA . PRO A 1 84 ? 19.453 -3.91 -10.406 1 97.62 84 PRO A CA 1
ATOM 621 C C . PRO A 1 84 ? 20.688 -4.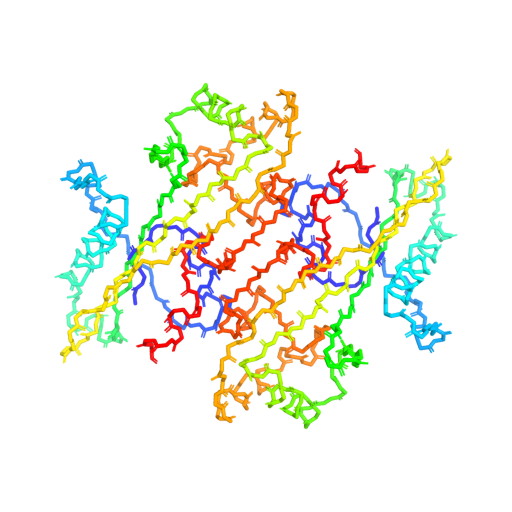715 -9.977 1 97.62 84 PRO A C 1
ATOM 623 O O . PRO A 1 84 ? 20.703 -5.273 -8.875 1 97.62 84 PRO A O 1
ATOM 626 N N . SER A 1 85 ? 21.688 -4.77 -10.812 1 96.62 85 SER A N 1
ATOM 627 C CA . SER A 1 85 ? 22.891 -5.539 -10.531 1 96.62 85 SER A CA 1
ATOM 628 C C . SER A 1 85 ? 23.797 -4.809 -9.539 1 96.62 85 SER A C 1
ATOM 630 O O . SER A 1 85 ? 24.688 -5.414 -8.945 1 96.62 85 SER A O 1
ATOM 632 N N . GLY A 1 86 ? 23.562 -3.48 -9.367 1 98.06 86 GLY A N 1
ATOM 633 C CA . GLY A 1 86 ? 24.359 -2.66 -8.461 1 98.06 86 GLY A CA 1
ATOM 634 C C . GLY A 1 86 ? 23.891 -1.217 -8.406 1 98.06 86 GLY A C 1
ATOM 635 O O . GLY A 1 86 ? 22.938 -0.84 -9.086 1 98.06 86 GLY A O 1
ATOM 636 N N . PRO A 1 87 ? 24.594 -0.453 -7.586 1 98.44 87 PRO A N 1
ATOM 637 C CA . PRO A 1 87 ? 24.172 0.931 -7.367 1 98.44 87 PRO A CA 1
ATOM 638 C C . PRO A 1 87 ? 24.234 1.776 -8.641 1 98.44 87 PRO A C 1
ATOM 640 O O . PRO A 1 87 ? 23.375 2.637 -8.852 1 98.44 87 PRO A O 1
ATOM 643 N N . VAL A 1 88 ? 25.234 1.552 -9.453 1 98.62 88 VAL A N 1
ATOM 644 C CA . VAL A 1 88 ? 25.406 2.342 -10.672 1 98.62 88 VAL A CA 1
ATOM 645 C C . VAL A 1 88 ? 24.203 2.129 -11.594 1 98.62 88 VAL A C 1
ATOM 647 O O . VAL A 1 88 ? 23.609 3.092 -12.078 1 98.62 88 VAL A O 1
ATOM 650 N N . GLU A 1 89 ? 23.875 0.929 -11.797 1 98.44 89 GLU A N 1
ATOM 651 C CA . GLU A 1 89 ? 22.703 0.625 -12.625 1 98.44 89 GLU A CA 1
ATOM 652 C C . GLU A 1 89 ? 21.422 1.178 -12.016 1 98.44 89 GLU A C 1
ATOM 654 O O . GLU A 1 89 ? 20.562 1.693 -12.727 1 98.44 89 GLU A O 1
ATOM 659 N N . ALA A 1 90 ? 21.297 1.016 -10.711 1 98.62 90 ALA A N 1
ATOM 660 C CA . ALA A 1 90 ? 20.109 1.523 -10.016 1 98.62 90 ALA A CA 1
ATOM 661 C C . ALA A 1 90 ? 19.953 3.025 -10.234 1 98.62 90 ALA A C 1
ATOM 663 O O . ALA A 1 90 ? 18.859 3.506 -10.5 1 98.62 90 ALA A O 1
ATOM 664 N N . ILE A 1 91 ? 21 3.744 -10.125 1 98.81 91 ILE A N 1
ATOM 665 C CA . ILE A 1 91 ? 20.984 5.191 -10.305 1 98.81 91 ILE A CA 1
ATOM 666 C C . ILE A 1 91 ? 20.562 5.523 -11.734 1 98.81 91 ILE A C 1
ATOM 668 O O . ILE A 1 91 ? 19.688 6.367 -11.953 1 98.81 91 ILE A O 1
ATOM 672 N N . GLU A 1 92 ? 21.156 4.859 -12.664 1 98.5 92 GLU A N 1
ATOM 673 C CA . GLU A 1 92 ? 20.828 5.098 -14.07 1 98.5 92 GLU A CA 1
ATOM 674 C C . GLU A 1 92 ? 19.344 4.84 -14.344 1 98.5 92 GLU A C 1
ATOM 676 O O . GLU A 1 92 ? 18.688 5.625 -15.039 1 98.5 92 GLU A O 1
ATOM 681 N N . ARG A 1 93 ? 18.891 3.801 -13.836 1 98.5 93 ARG A N 1
ATOM 682 C CA . ARG A 1 93 ? 17.469 3.475 -14.023 1 98.5 93 ARG A CA 1
ATOM 683 C C . ARG A 1 93 ? 16.578 4.555 -13.422 1 98.5 93 ARG A C 1
ATOM 685 O O . ARG A 1 93 ? 15.641 5.016 -14.07 1 98.5 93 ARG A O 1
ATOM 692 N N . TRP A 1 94 ? 16.859 4.953 -12.211 1 98.69 94 TRP A N 1
ATOM 693 C CA . TRP A 1 94 ? 16.031 5.938 -11.531 1 98.69 94 TRP A CA 1
ATOM 694 C C . TRP A 1 94 ? 16.109 7.293 -12.227 1 98.69 94 TRP A C 1
ATOM 696 O O . TRP A 1 94 ? 15.125 8.039 -12.258 1 98.69 94 TRP A O 1
ATOM 706 N N . GLN A 1 95 ? 17.266 7.594 -12.805 1 98.75 95 GLN A N 1
ATOM 707 C CA . GLN A 1 95 ? 17.359 8.828 -13.578 1 98.75 95 GLN A CA 1
ATOM 708 C C . GLN A 1 95 ? 16.375 8.828 -14.742 1 98.75 95 GLN A C 1
ATOM 710 O O . GLN A 1 95 ? 15.812 9.875 -15.078 1 98.75 95 GLN A O 1
ATOM 715 N N . ARG A 1 96 ? 16.203 7.695 -15.32 1 98.25 96 ARG A N 1
ATOM 716 C CA . ARG A 1 96 ? 15.266 7.566 -16.438 1 98.25 96 ARG A CA 1
ATOM 717 C C . ARG A 1 96 ? 13.828 7.523 -15.938 1 98.25 96 ARG A C 1
ATOM 719 O O . ARG A 1 96 ? 12.938 8.133 -16.531 1 98.25 96 ARG A O 1
ATOM 726 N N . MET A 1 97 ? 13.578 6.887 -14.875 1 98.38 97 MET A N 1
ATOM 727 C CA . MET A 1 97 ? 12.234 6.625 -14.352 1 98.38 97 MET A CA 1
ATOM 728 C C . MET A 1 97 ? 11.656 7.875 -13.695 1 98.38 97 MET A C 1
ATOM 730 O O . MET A 1 97 ? 10.445 8.094 -13.734 1 98.38 97 MET A O 1
ATOM 734 N N . ALA A 1 98 ? 12.523 8.688 -13.148 1 98.62 98 ALA A N 1
ATOM 735 C CA . ALA A 1 98 ? 12.062 9.844 -12.383 1 98.62 98 ALA A CA 1
ATOM 736 C C . ALA A 1 98 ? 11.141 10.727 -13.219 1 98.62 98 ALA A C 1
ATOM 738 O O . ALA A 1 98 ? 11.5 11.156 -14.312 1 98.62 98 ALA A O 1
ATOM 739 N N . GLY A 1 99 ? 9.93 10.93 -12.68 1 98.44 99 GLY A N 1
ATOM 740 C CA . GLY A 1 99 ? 8.961 11.789 -13.344 1 98.44 99 GLY A CA 1
ATOM 741 C C . GLY A 1 99 ? 8.203 11.094 -14.453 1 98.44 99 GLY A C 1
ATOM 742 O O . GLY A 1 99 ? 7.434 11.727 -15.18 1 98.44 99 GLY A O 1
ATOM 743 N N . SER A 1 100 ? 8.391 9.852 -14.609 1 98.44 100 SER A N 1
ATOM 744 C CA . SER A 1 100 ? 7.746 9.07 -15.656 1 98.44 100 SER A CA 1
ATOM 745 C C . SER A 1 100 ? 6.863 7.973 -15.062 1 98.44 100 SER A C 1
ATOM 747 O O . SER A 1 100 ? 6.406 8.086 -13.922 1 98.44 100 SER A O 1
ATOM 749 N N . CYS A 1 101 ? 6.418 7.047 -15.859 1 98.56 101 CYS A N 1
ATOM 750 C CA . CYS A 1 101 ? 5.582 5.945 -15.398 1 98.56 101 CYS A CA 1
ATOM 751 C C . CYS A 1 101 ? 6.043 4.621 -15.992 1 98.56 101 CYS A C 1
ATOM 753 O O . CYS A 1 101 ? 6.711 4.602 -17.031 1 98.56 101 CYS A O 1
ATOM 755 N N . GLY A 1 102 ? 5.82 3.596 -15.328 1 98.56 102 GLY A N 1
ATOM 756 C CA . GLY A 1 102 ? 6.09 2.238 -15.773 1 98.56 102 GLY A CA 1
ATOM 757 C C . GLY A 1 102 ? 5.035 1.242 -15.328 1 98.56 102 GLY A C 1
ATOM 758 O O . GLY A 1 102 ? 4.156 1.578 -14.531 1 98.56 102 GLY A O 1
ATOM 759 N N . SER A 1 103 ? 5.109 0.049 -15.898 1 98.75 103 SER A N 1
ATOM 760 C CA . SER A 1 103 ? 4.152 -1 -15.57 1 98.75 103 SER A CA 1
ATOM 761 C C . SER A 1 103 ? 4.801 -2.1 -14.734 1 98.75 103 SER A C 1
ATOM 763 O O . SER A 1 103 ? 5.746 -2.752 -15.188 1 98.75 103 SER A O 1
ATOM 765 N N . LEU A 1 104 ? 4.367 -2.234 -13.547 1 98.81 104 LEU A N 1
ATOM 766 C CA . LEU A 1 104 ? 4.801 -3.385 -12.766 1 98.81 104 LEU A CA 1
ATOM 767 C C . LEU A 1 104 ? 3.932 -4.602 -13.062 1 98.81 104 LEU A C 1
ATOM 769 O O . LEU A 1 104 ? 2.711 -4.555 -12.891 1 98.81 104 LEU A O 1
ATOM 773 N N . LEU A 1 105 ? 4.547 -5.641 -13.539 1 98.81 105 LEU A N 1
ATOM 774 C CA . LEU A 1 105 ? 3.893 -6.895 -13.898 1 98.81 105 LEU A CA 1
ATOM 775 C C . LEU A 1 105 ? 4.23 -7.992 -12.891 1 98.81 105 LEU A C 1
ATOM 777 O O . LEU A 1 105 ? 5.406 -8.25 -12.625 1 98.81 105 LEU A O 1
ATOM 781 N N . THR A 1 106 ? 3.221 -8.57 -12.344 1 98.75 106 THR A N 1
ATOM 782 C CA . THR A 1 106 ? 3.434 -9.727 -11.484 1 98.75 106 THR A CA 1
ATOM 783 C C . THR A 1 106 ? 2.693 -10.945 -12.023 1 98.75 106 THR A C 1
ATOM 785 O O . THR A 1 106 ? 1.478 -10.898 -12.227 1 98.75 106 THR A O 1
ATOM 788 N N . GLY A 1 107 ? 3.473 -11.961 -12.32 1 98.75 107 GLY A N 1
ATOM 789 C CA . GLY A 1 107 ? 2.896 -13.258 -12.664 1 98.75 107 GLY A CA 1
ATOM 790 C C . GLY A 1 107 ? 2.506 -14.078 -11.445 1 98.75 107 GLY A C 1
ATOM 791 O O . GLY A 1 107 ? 3.152 -13.992 -10.398 1 98.75 107 GLY A O 1
ATOM 792 N N . HIS A 1 108 ? 1.476 -14.867 -11.594 1 98.88 108 HIS A N 1
ATOM 793 C CA . HIS A 1 108 ? 0.956 -15.734 -10.547 1 98.88 108 HIS A CA 1
ATOM 794 C C . HIS A 1 108 ? 0.69 -17.141 -11.078 1 98.88 108 HIS A C 1
ATOM 796 O O . HIS A 1 108 ? 0.21 -17.297 -12.203 1 98.88 108 HIS A O 1
ATOM 802 N N . CYS A 1 109 ? 0.958 -18.062 -10.25 1 98.88 109 CYS A N 1
ATOM 803 C CA . CYS A 1 109 ? 0.597 -19.453 -10.523 1 98.88 109 CYS A CA 1
ATOM 804 C C . CYS A 1 109 ? 0.077 -20.125 -9.266 1 98.88 109 CYS A C 1
ATOM 806 O O . CYS A 1 109 ? 0.769 -20.172 -8.25 1 98.88 109 CYS A O 1
ATOM 808 N N . LEU A 1 110 ? -1.104 -20.594 -9.297 1 98.75 110 LEU A N 1
ATOM 809 C CA . LEU A 1 110 ? -1.699 -21.344 -8.195 1 98.75 110 LEU A CA 1
ATOM 810 C C . LEU A 1 110 ? -1.908 -22.812 -8.594 1 98.75 110 LEU A C 1
ATOM 812 O O . LEU A 1 110 ? -2.57 -23.094 -9.594 1 98.75 110 LEU A O 1
ATOM 816 N N . ILE A 1 111 ? -1.304 -23.703 -7.867 1 98.06 111 ILE A N 1
ATOM 817 C CA . ILE A 1 111 ? -1.46 -25.141 -8.07 1 98.06 111 ILE A CA 1
ATOM 818 C C . ILE A 1 111 ? -2.234 -25.734 -6.902 1 98.06 111 ILE A C 1
ATOM 820 O O . ILE A 1 111 ? -1.778 -25.688 -5.758 1 98.06 111 ILE A O 1
ATOM 824 N N . ARG A 1 112 ? -3.365 -26.25 -7.164 1 94.62 112 ARG A N 1
ATOM 825 C CA . ARG A 1 112 ? -4.168 -26.953 -6.164 1 94.62 112 ARG A CA 1
ATOM 826 C C . ARG A 1 112 ? -4.215 -28.453 -6.449 1 94.62 112 ARG A C 1
ATOM 828 O O . ARG A 1 112 ? -4.168 -28.875 -7.609 1 94.62 112 ARG A O 1
ATOM 835 N N . ARG A 1 113 ? -4.355 -29.203 -5.441 1 85 113 ARG A N 1
ATOM 836 C CA . ARG A 1 113 ? -4.445 -30.641 -5.617 1 85 113 ARG A CA 1
ATOM 837 C C . ARG A 1 113 ? -5.637 -31.016 -6.496 1 85 113 ARG A C 1
ATOM 839 O O . ARG A 1 113 ? -6.758 -30.562 -6.25 1 85 113 ARG A O 1
ATOM 846 N N . ARG A 1 114 ? -5.461 -31.828 -7.547 1 85 114 ARG A N 1
ATOM 847 C CA . ARG A 1 114 ? -6.453 -32.406 -8.445 1 85 114 ARG A CA 1
ATOM 848 C C . ARG A 1 114 ? -7.227 -31.328 -9.188 1 85 114 ARG A C 1
ATOM 850 O O . ARG A 1 114 ? -8.406 -31.5 -9.492 1 85 114 ARG A O 1
ATOM 857 N N . GLN A 1 115 ? -6.723 -30.094 -9.344 1 91.44 115 GLN A N 1
ATOM 858 C CA . GLN A 1 115 ? -7.293 -29.016 -10.133 1 91.44 115 GLN A CA 1
ATOM 859 C C . GLN A 1 115 ? -6.273 -28.469 -11.133 1 91.44 115 GLN A C 1
ATOM 861 O O . GLN A 1 115 ? -5.066 -28.594 -10.922 1 91.44 115 GLN A O 1
ATOM 866 N N . PRO A 1 116 ? -6.758 -27.984 -12.195 1 92.75 116 PRO A N 1
ATOM 867 C CA . PRO A 1 116 ? -5.832 -27.359 -13.141 1 92.75 116 PRO A CA 1
ATOM 868 C C . PRO A 1 116 ? -5.109 -26.156 -12.539 1 92.75 116 PRO A C 1
ATOM 870 O O . PRO A 1 116 ? -5.672 -25.438 -11.703 1 92.75 116 PRO A O 1
ATOM 873 N N . GLU A 1 117 ? -3.9 -25.969 -12.977 1 96.56 117 GLU A N 1
ATOM 874 C CA . GLU A 1 117 ? -3.154 -24.766 -12.578 1 96.56 117 GLU A CA 1
ATOM 875 C C . GLU A 1 117 ? -3.846 -23.5 -13.07 1 96.56 117 GLU A C 1
ATOM 877 O O . GLU A 1 117 ? -4.438 -23.484 -14.148 1 96.56 117 GLU A O 1
ATOM 882 N N . VAL A 1 118 ? -3.771 -22.469 -12.266 1 98.19 118 VAL A N 1
ATOM 883 C CA . VAL A 1 118 ? -4.301 -21.156 -12.641 1 98.19 118 VAL A CA 1
ATOM 884 C C . VAL A 1 118 ? -3.15 -20.172 -12.82 1 98.19 118 VAL A C 1
ATOM 886 O O . VAL A 1 118 ? -2.336 -19.984 -11.914 1 98.19 118 VAL A O 1
ATOM 889 N N . LEU A 1 119 ? -3.055 -19.625 -14 1 98.5 119 LEU A N 1
ATOM 890 C CA . LEU A 1 119 ? -2.029 -18.641 -14.328 1 98.5 119 LEU A CA 1
ATOM 891 C C . LEU A 1 119 ? -2.652 -17.266 -14.578 1 98.5 119 LEU A C 1
ATOM 893 O O . LEU A 1 119 ? -3.732 -17.172 -15.164 1 98.5 119 LEU A O 1
ATOM 897 N N . ALA A 1 120 ? -1.967 -16.25 -14.117 1 98.75 120 ALA A N 1
ATOM 898 C CA . ALA A 1 120 ? -2.406 -14.891 -14.398 1 98.75 120 ALA A CA 1
ATOM 899 C C . ALA A 1 120 ? -1.241 -13.906 -14.305 1 98.75 120 ALA A C 1
ATOM 901 O O . ALA A 1 120 ? -0.234 -14.188 -13.648 1 98.75 120 ALA A O 1
ATOM 902 N N . CYS A 1 121 ? -1.317 -12.891 -15.031 1 98.88 121 CYS A N 1
ATOM 903 C CA . CYS A 1 121 ? -0.465 -11.711 -14.875 1 98.88 121 CYS A CA 1
ATOM 904 C C . CYS A 1 121 ? -1.296 -10.477 -14.555 1 98.88 121 CYS A C 1
ATOM 906 O O . CYS A 1 121 ? -2.303 -10.211 -15.211 1 98.88 121 CYS A O 1
ATOM 908 N N . VAL A 1 122 ? -0.975 -9.789 -13.508 1 98.88 122 VAL A N 1
ATOM 909 C CA . VAL A 1 122 ? -1.628 -8.539 -13.148 1 98.88 122 VAL A CA 1
ATOM 910 C C . VAL A 1 122 ? -0.675 -7.367 -13.391 1 98.88 122 VAL A C 1
ATOM 912 O O . VAL A 1 122 ? 0.512 -7.449 -13.07 1 98.88 122 VAL A O 1
ATOM 915 N N . GLU A 1 123 ? -1.18 -6.359 -13.992 1 98.81 123 GLU A N 1
ATOM 916 C CA . GLU A 1 123 ? -0.405 -5.16 -14.305 1 98.81 123 GLU A CA 1
ATOM 917 C C . GLU A 1 123 ? -0.886 -3.967 -13.484 1 98.81 123 GLU A C 1
ATOM 919 O O . GLU A 1 123 ? -2.092 -3.773 -13.312 1 98.81 123 GLU A O 1
ATOM 924 N N . THR A 1 124 ? 0.011 -3.217 -12.953 1 98.88 124 THR A N 1
ATOM 925 C CA . THR A 1 124 ? -0.284 -1.95 -12.297 1 98.88 124 THR A CA 1
ATOM 926 C C . THR A 1 124 ? 0.621 -0.841 -12.82 1 98.88 124 THR A C 1
ATOM 928 O O . THR A 1 124 ? 1.837 -1.019 -12.922 1 98.88 124 THR A O 1
ATOM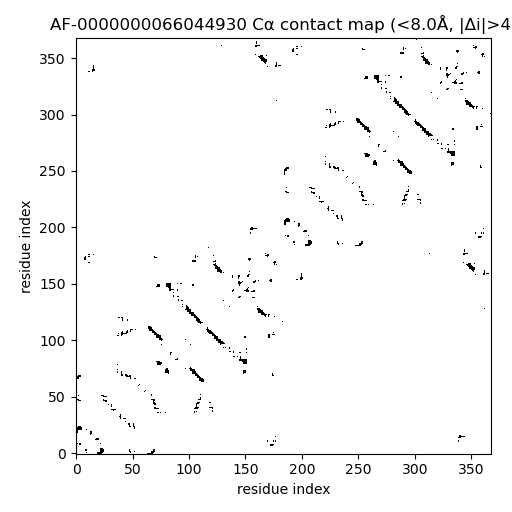 931 N N . LEU A 1 125 ? 0.052 0.264 -13.18 1 98.88 125 LEU A N 1
ATOM 932 C CA . LEU A 1 125 ? 0.835 1.423 -13.594 1 98.88 125 LEU A CA 1
ATOM 933 C C . LEU A 1 125 ? 1.377 2.174 -12.383 1 98.88 125 LEU A C 1
ATOM 935 O O . LEU A 1 125 ? 0.628 2.477 -11.445 1 98.88 125 LEU A O 1
ATOM 939 N N . VAL A 1 126 ? 2.641 2.459 -12.398 1 98.88 126 VAL A N 1
ATOM 940 C CA . VAL A 1 126 ? 3.322 3.158 -11.312 1 98.88 126 VAL A CA 1
ATOM 941 C C . VAL A 1 126 ? 3.816 4.516 -11.797 1 98.88 126 VAL A C 1
ATOM 943 O O . VAL A 1 126 ? 4.523 4.602 -12.805 1 98.88 126 VAL A O 1
ATOM 946 N N . ARG A 1 127 ? 3.422 5.52 -11.141 1 98.88 127 ARG A N 1
ATOM 947 C CA . ARG A 1 127 ? 3.928 6.859 -11.43 1 98.88 127 ARG A CA 1
ATOM 948 C C . ARG A 1 127 ? 5.043 7.242 -10.461 1 98.88 127 ARG A C 1
ATOM 950 O O . ARG A 1 127 ? 4.824 7.301 -9.25 1 98.88 127 ARG A O 1
ATOM 957 N N . PHE A 1 128 ? 6.203 7.496 -11.016 1 98.81 128 PHE A N 1
ATOM 958 C CA . PHE A 1 128 ? 7.383 7.805 -10.219 1 98.81 128 PHE A CA 1
ATOM 959 C C . PHE A 1 128 ? 7.5 9.305 -9.992 1 98.81 128 PHE A C 1
ATOM 961 O O . PHE A 1 128 ? 7.227 10.102 -10.891 1 98.81 128 PHE A O 1
ATOM 968 N N . ALA A 1 129 ? 7.914 9.695 -8.836 1 98.56 129 ALA A N 1
ATOM 969 C CA . ALA A 1 129 ? 8.125 11.102 -8.516 1 98.56 129 ALA A CA 1
ATOM 970 C C . ALA A 1 129 ? 9.273 11.688 -9.336 1 98.56 129 ALA A C 1
ATOM 972 O O . ALA A 1 129 ? 10.18 10.969 -9.742 1 98.56 129 ALA A O 1
ATOM 973 N N . PRO A 1 130 ? 9.188 12.992 -9.625 1 98.5 130 PRO A N 1
ATOM 974 C CA . PRO A 1 130 ? 10.297 13.648 -10.32 1 98.5 130 PRO A CA 1
ATOM 975 C C . PRO A 1 130 ? 11.492 13.914 -9.406 1 98.5 130 PRO A C 1
ATOM 977 O O . PRO A 1 130 ? 11.781 15.07 -9.086 1 98.5 130 PRO A O 1
ATOM 980 N N . LEU A 1 131 ? 12.234 12.906 -9.07 1 98.38 131 LEU A N 1
ATOM 981 C CA . LEU A 1 131 ? 13.328 12.969 -8.109 1 98.38 131 LEU A CA 1
ATOM 982 C C . LEU A 1 131 ? 14.523 13.719 -8.695 1 98.38 131 LEU A C 1
ATOM 984 O O . LEU A 1 131 ? 14.828 13.578 -9.883 1 98.38 131 LEU A O 1
ATOM 988 N N . SER A 1 132 ? 15.141 14.492 -7.895 1 98.25 132 SER A N 1
ATOM 989 C CA . SER A 1 132 ? 16.438 15.07 -8.258 1 98.25 132 SER A CA 1
ATOM 990 C C . SER A 1 132 ? 17.531 14.023 -8.211 1 98.25 132 SER A C 1
ATOM 992 O O . SER A 1 132 ? 17.344 12.93 -7.672 1 98.25 132 SER A O 1
ATOM 994 N N . GLN A 1 133 ? 18.703 14.398 -8.805 1 98.5 133 GLN A N 1
ATOM 995 C CA . GLN A 1 133 ? 19.859 13.508 -8.758 1 98.5 133 GLN A CA 1
ATOM 996 C C . GLN A 1 133 ? 20.25 13.172 -7.32 1 98.5 133 GLN A C 1
ATOM 998 O O . GLN A 1 133 ? 20.562 12.023 -7.008 1 98.5 133 GLN A O 1
ATOM 1003 N N . ALA A 1 134 ? 20.156 14.141 -6.449 1 98.25 134 ALA A N 1
ATOM 1004 C CA . ALA A 1 134 ? 20.516 13.938 -5.047 1 98.25 134 ALA A CA 1
ATOM 1005 C C . ALA A 1 134 ? 19.547 12.977 -4.363 1 98.25 134 ALA A C 1
ATOM 1007 O O . ALA A 1 134 ? 19.969 12.125 -3.576 1 98.25 134 ALA A O 1
ATOM 1008 N N . GLU A 1 135 ? 18.281 13.102 -4.613 1 97.69 135 GLU A N 1
ATOM 1009 C CA . GLU A 1 135 ? 17.281 12.211 -4.051 1 97.69 135 GLU A CA 1
ATOM 1010 C C . GLU A 1 135 ? 17.469 10.781 -4.547 1 97.69 135 GLU A C 1
ATOM 1012 O O . GLU A 1 135 ? 17.312 9.828 -3.779 1 97.69 135 GLU A O 1
ATOM 1017 N N . ILE A 1 136 ? 17.75 10.672 -5.816 1 98.62 136 ILE A N 1
ATOM 1018 C CA . ILE A 1 136 ? 18 9.367 -6.41 1 98.62 136 ILE A CA 1
ATOM 1019 C C . ILE A 1 136 ? 19.188 8.695 -5.715 1 98.62 136 ILE A C 1
ATOM 1021 O O . ILE A 1 136 ? 19.094 7.543 -5.289 1 98.62 136 ILE A O 1
ATOM 1025 N N . GLU A 1 137 ? 20.266 9.414 -5.578 1 98.75 137 GLU A N 1
ATOM 1026 C CA . GLU A 1 137 ? 21.469 8.875 -4.965 1 98.75 137 GLU A CA 1
ATOM 1027 C C . GLU A 1 137 ? 21.219 8.492 -3.508 1 98.75 137 GLU A C 1
ATOM 1029 O O . GLU A 1 137 ? 21.719 7.457 -3.043 1 98.75 137 GLU A O 1
ATOM 1034 N N . ALA A 1 138 ? 20.469 9.297 -2.816 1 97.94 138 ALA A N 1
ATOM 1035 C CA . ALA A 1 138 ? 20.156 9 -1.422 1 97.94 138 ALA A CA 1
ATOM 1036 C C . ALA A 1 138 ? 19.328 7.723 -1.308 1 97.94 138 ALA A C 1
ATOM 1038 O O . ALA A 1 138 ? 19.562 6.895 -0.426 1 97.94 138 ALA A O 1
ATOM 1039 N N . TYR A 1 139 ? 18.406 7.602 -2.191 1 98.31 139 TYR A N 1
ATOM 1040 C CA . TYR A 1 139 ? 17.562 6.402 -2.166 1 98.31 139 TYR A CA 1
ATOM 1041 C C . TYR A 1 139 ? 18.391 5.16 -2.484 1 98.31 139 TYR A C 1
ATOM 1043 O O . TYR A 1 139 ? 18.312 4.16 -1.765 1 98.31 139 TYR A O 1
ATOM 1051 N N . VAL A 1 140 ? 19.156 5.184 -3.508 1 98.69 140 VAL A N 1
ATOM 1052 C CA . VAL A 1 140 ? 19.984 4.043 -3.908 1 98.69 140 VAL A CA 1
ATOM 1053 C C . VAL A 1 140 ? 20.969 3.699 -2.795 1 98.69 140 VAL A C 1
ATOM 1055 O O . VAL A 1 140 ? 21.234 2.523 -2.535 1 98.69 140 VAL A O 1
ATOM 1058 N N . ALA A 1 141 ? 21.453 4.73 -2.076 1 98.38 141 ALA A N 1
ATOM 1059 C CA . ALA A 1 141 ? 22.422 4.543 -0.998 1 98.38 141 ALA A CA 1
ATOM 1060 C C . ALA A 1 141 ? 21.812 3.762 0.159 1 98.38 141 ALA A C 1
ATOM 1062 O O . ALA A 1 141 ? 22.531 3.156 0.958 1 98.38 141 ALA A O 1
ATOM 1063 N N . SER A 1 142 ? 20.531 3.797 0.276 1 97.69 142 SER A N 1
ATOM 1064 C CA . SER A 1 142 ? 19.859 3.037 1.331 1 97.69 142 SER A CA 1
ATOM 1065 C C . SER A 1 142 ? 20.031 1.535 1.118 1 97.69 142 SER A C 1
ATOM 1067 O O . SER A 1 142 ? 19.828 0.746 2.041 1 97.69 142 SER A O 1
ATOM 1069 N N . GLY A 1 143 ? 20.297 1.123 -0.143 1 98.12 143 GLY A N 1
ATOM 1070 C CA . GLY A 1 143 ? 20.438 -0.282 -0.49 1 98.12 143 GLY A CA 1
ATOM 1071 C C . GLY A 1 143 ? 19.125 -0.929 -0.895 1 98.12 143 GLY A C 1
ATOM 1072 O O . GLY A 1 143 ? 19.125 -1.988 -1.523 1 98.12 143 GLY A O 1
ATOM 1073 N N . GLU A 1 144 ? 18 -0.35 -0.635 1 97.62 144 GLU A N 1
ATOM 1074 C CA . GLU A 1 144 ? 16.672 -0.921 -0.846 1 97.62 144 GLU A CA 1
ATOM 1075 C C . GLU A 1 144 ? 16.438 -1.214 -2.324 1 97.62 144 GLU A C 1
ATOM 1077 O O . GLU A 1 144 ? 15.961 -2.297 -2.678 1 97.62 144 GLU A O 1
ATOM 1082 N N . PRO A 1 145 ? 16.797 -0.372 -3.246 1 97.94 145 PRO A N 1
ATOM 1083 C CA . PRO A 1 145 ? 16.5 -0.613 -4.66 1 97.94 145 PRO A CA 1
ATOM 1084 C C . PRO A 1 145 ? 17.156 -1.892 -5.188 1 97.94 145 PRO A C 1
ATOM 1086 O O . PRO A 1 145 ? 16.625 -2.523 -6.105 1 97.94 145 PRO A O 1
ATOM 1089 N N . LEU A 1 146 ? 18.266 -2.271 -4.586 1 97.5 146 LEU A N 1
ATOM 1090 C CA . L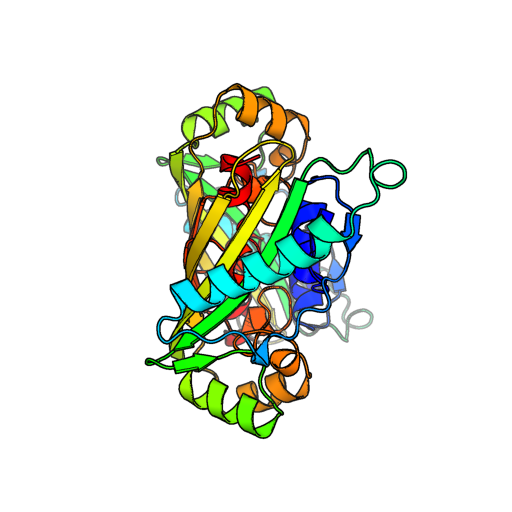EU A 1 146 ? 19.031 -3.4 -5.094 1 97.5 146 LEU A CA 1
ATOM 1091 C C . LEU A 1 146 ? 18.344 -4.723 -4.777 1 97.5 146 LEU A C 1
ATOM 1093 O O . LEU A 1 146 ? 18.688 -5.762 -5.34 1 97.5 146 LEU A O 1
ATOM 1097 N N . GLN A 1 147 ? 17.297 -4.66 -3.949 1 95.31 147 GLN A N 1
ATOM 1098 C CA . GLN A 1 147 ? 16.672 -5.887 -3.459 1 95.31 147 GLN A CA 1
ATOM 1099 C C . GLN A 1 147 ? 15.289 -6.078 -4.066 1 95.31 147 GLN A C 1
ATOM 1101 O O . GLN A 1 147 ? 14.57 -7.016 -3.705 1 95.31 147 GLN A O 1
ATOM 1106 N N . CYS A 1 148 ? 14.906 -5.223 -4.992 1 94.5 148 CYS A N 1
ATOM 1107 C CA . CYS A 1 148 ? 13.523 -5.215 -5.461 1 94.5 148 CYS A CA 1
ATOM 1108 C C . CYS A 1 148 ? 13.469 -5.168 -6.984 1 94.5 148 CYS A C 1
ATOM 1110 O O . CYS A 1 148 ? 14.25 -4.461 -7.617 1 94.5 148 CYS A O 1
ATOM 1112 N N . ALA A 1 149 ? 12.445 -5.906 -7.496 1 92.25 149 ALA A N 1
ATOM 1113 C CA . ALA A 1 149 ? 12.141 -5.734 -8.914 1 92.25 149 ALA A CA 1
ATOM 1114 C C . ALA A 1 149 ? 11.781 -4.285 -9.227 1 92.25 149 ALA A C 1
ATOM 1116 O O . ALA A 1 149 ? 11.062 -3.639 -8.461 1 92.25 149 ALA A O 1
ATOM 1117 N N . GLY A 1 150 ? 12.352 -3.746 -10.297 1 94.81 150 GLY A N 1
ATOM 1118 C CA . GLY A 1 150 ? 12.094 -2.369 -10.688 1 94.81 150 GLY A CA 1
ATOM 1119 C C . GLY A 1 150 ? 12.938 -1.364 -9.93 1 94.81 150 GLY A C 1
ATOM 1120 O O . GLY A 1 150 ? 13.008 -0.192 -10.305 1 94.81 150 GLY A O 1
ATOM 1121 N N . GLY A 1 151 ? 13.562 -1.778 -8.844 1 97.44 151 GLY A N 1
ATOM 1122 C CA . GLY A 1 151 ? 14.469 -0.912 -8.102 1 97.44 151 GLY A CA 1
ATOM 1123 C C . GLY A 1 151 ? 13.766 -0.088 -7.039 1 97.44 151 GLY A C 1
ATOM 1124 O O . GLY A 1 151 ? 14.188 1.028 -6.73 1 97.44 151 GLY A O 1
ATOM 1125 N N . PHE A 1 152 ? 12.664 -0.553 -6.547 1 98.12 152 PHE A N 1
ATOM 1126 C CA . PHE A 1 152 ? 12.008 0.171 -5.465 1 98.12 152 PHE A CA 1
ATOM 1127 C C . PHE A 1 152 ? 11.102 -0.755 -4.668 1 98.12 152 PHE A C 1
ATOM 1129 O O . PHE A 1 152 ? 10.68 -1.805 -5.164 1 98.12 152 PHE A O 1
ATOM 1136 N N . ALA A 1 153 ? 10.812 -0.418 -3.441 1 96.88 153 ALA A N 1
ATOM 1137 C CA . ALA A 1 153 ? 9.82 -1.061 -2.582 1 96.88 153 ALA A CA 1
ATOM 1138 C C . ALA A 1 153 ? 8.75 -0.066 -2.141 1 96.88 153 ALA A C 1
ATOM 1140 O O . ALA A 1 153 ? 9.062 0.958 -1.528 1 96.88 153 ALA A O 1
ATOM 1141 N N . LEU A 1 154 ? 7.527 -0.422 -2.445 1 96.06 154 LEU A N 1
ATOM 1142 C CA . LEU A 1 154 ? 6.41 0.45 -2.09 1 96.06 154 LEU A CA 1
ATOM 1143 C C . LEU A 1 154 ? 6.285 0.581 -0.576 1 96.06 154 LEU A C 1
ATOM 1145 O O . LEU A 1 154 ? 6.023 1.671 -0.062 1 96.06 154 LEU A O 1
ATOM 1149 N N . GLU A 1 155 ? 6.512 -0.515 0.154 1 94.38 155 GLU A N 1
ATOM 1150 C CA . GLU A 1 155 ? 6.328 -0.554 1.601 1 94.38 155 GLU A CA 1
ATOM 1151 C C . GLU A 1 155 ? 7.617 -0.196 2.334 1 94.38 155 GLU A C 1
ATOM 1153 O O . GLU A 1 155 ? 7.855 -0.665 3.449 1 94.38 155 GLU A O 1
ATOM 1158 N N . GLY A 1 156 ? 8.484 0.436 1.75 1 95.75 156 GLY A N 1
ATOM 1159 C CA . GLY A 1 156 ? 9.734 0.933 2.312 1 95.75 156 GLY A CA 1
ATOM 1160 C C . GLY A 1 156 ? 9.992 2.391 1.983 1 95.75 156 GLY A C 1
ATOM 1161 O O . GLY A 1 156 ? 9.062 3.195 1.921 1 95.75 156 GLY A O 1
ATOM 1162 N N . ARG A 1 157 ? 11.312 2.707 1.871 1 97.12 157 ARG A N 1
ATOM 1163 C CA . ARG A 1 157 ? 11.695 4.074 1.536 1 97.12 157 ARG A CA 1
ATOM 1164 C C . ARG A 1 157 ? 11.18 4.465 0.156 1 97.12 157 ARG A C 1
ATOM 1166 O O . ARG A 1 157 ? 10.945 5.645 -0.112 1 97.12 157 ARG A O 1
ATOM 1173 N N . GLY A 1 158 ? 10.992 3.451 -0.667 1 97.62 158 GLY A N 1
ATOM 1174 C CA . GLY A 1 158 ? 10.492 3.699 -2.01 1 97.62 158 GLY A CA 1
ATOM 1175 C C . GLY A 1 158 ? 9.125 4.352 -2.021 1 97.62 158 GLY A C 1
ATOM 1176 O O . GLY A 1 158 ? 8.719 4.941 -3.025 1 97.62 158 GLY A O 1
ATOM 1177 N N . GLY A 1 159 ? 8.375 4.16 -0.922 1 97.69 159 GLY A N 1
ATOM 1178 C CA . GLY A 1 159 ? 7.082 4.812 -0.83 1 97.69 159 GLY A CA 1
ATOM 1179 C C . GLY A 1 159 ? 7.152 6.312 -1.037 1 97.69 159 GLY A C 1
ATOM 1180 O O . GLY A 1 159 ? 6.207 6.922 -1.544 1 97.69 159 GLY A O 1
ATOM 1181 N N . LEU A 1 160 ? 8.258 6.949 -0.684 1 97.88 160 LEU A N 1
ATOM 1182 C CA . LEU A 1 160 ? 8.477 8.383 -0.868 1 97.88 160 LEU A CA 1
ATOM 1183 C C . LEU A 1 160 ? 8.648 8.719 -2.344 1 97.88 160 LEU A C 1
ATOM 1185 O O . LEU A 1 160 ? 8.453 9.867 -2.75 1 97.88 160 LEU A O 1
ATOM 1189 N N . CYS A 1 161 ? 8.984 7.723 -3.109 1 98.25 161 CYS A N 1
ATOM 1190 C CA . CYS A 1 161 ? 9.414 7.961 -4.48 1 98.25 161 CYS A CA 1
ATOM 1191 C C . CYS A 1 161 ? 8.297 7.652 -5.469 1 98.25 161 CYS A C 1
ATOM 1193 O O . CYS A 1 161 ? 8.469 7.801 -6.68 1 98.25 161 CYS A O 1
ATOM 1195 N N . ILE A 1 162 ? 7.145 7.211 -4.996 1 98.56 162 ILE A N 1
ATOM 1196 C CA . ILE A 1 162 ? 6.023 6.828 -5.844 1 98.56 162 ILE A CA 1
ATOM 1197 C C . ILE A 1 162 ? 4.883 7.832 -5.68 1 98.56 162 ILE A C 1
ATOM 1199 O O . ILE A 1 162 ? 4.309 7.949 -4.594 1 98.56 162 ILE A O 1
ATOM 1203 N N . ASP A 1 163 ? 4.512 8.5 -6.711 1 98.5 163 ASP A N 1
ATOM 1204 C CA . ASP A 1 163 ? 3.473 9.523 -6.668 1 98.5 163 ASP A CA 1
ATOM 1205 C C . ASP A 1 163 ? 2.08 8.898 -6.695 1 98.5 163 ASP A C 1
ATOM 1207 O O . ASP A 1 163 ? 1.127 9.469 -6.164 1 98.5 163 ASP A O 1
ATOM 1211 N N . GLY A 1 164 ? 2.025 7.766 -7.395 1 98.69 164 GLY A N 1
ATOM 1212 C CA . GLY A 1 164 ? 0.705 7.16 -7.473 1 98.69 164 GLY A CA 1
ATOM 1213 C C . GLY A 1 164 ? 0.693 5.855 -8.25 1 98.69 164 GLY A C 1
ATOM 1214 O O . GLY A 1 164 ? 1.676 5.508 -8.906 1 98.69 164 GLY A O 1
ATOM 1215 N N . LEU A 1 165 ? -0.362 5.172 -8.055 1 98.81 165 LEU A N 1
ATOM 1216 C CA . LEU A 1 165 ? -0.631 3.916 -8.75 1 98.81 165 LEU A CA 1
ATOM 1217 C C . LEU A 1 165 ? -1.93 4.004 -9.539 1 98.81 165 LEU A C 1
ATOM 1219 O O . LEU A 1 165 ? -2.83 4.766 -9.188 1 98.81 165 LEU A O 1
ATOM 1223 N N . ASP A 1 166 ? -2.023 3.334 -10.609 1 98.81 166 ASP A N 1
ATOM 1224 C CA . ASP A 1 166 ? -3.275 2.979 -11.273 1 98.81 166 ASP A CA 1
ATOM 1225 C C . ASP A 1 166 ? -3.414 1.464 -11.406 1 98.81 166 ASP A C 1
ATOM 1227 O O . ASP A 1 166 ? -2.846 0.862 -12.32 1 98.81 166 ASP A O 1
ATOM 1231 N N . GLY A 1 167 ? -4.156 0.864 -10.539 1 98.75 167 GLY A N 1
ATOM 1232 C CA . GLY A 1 167 ? -4.305 -0.582 -10.492 1 98.75 167 GLY A CA 1
ATOM 1233 C C . GLY A 1 167 ? -4.16 -1.153 -9.094 1 98.75 167 GLY A C 1
ATOM 1234 O O . GLY A 1 167 ? -4.559 -0.518 -8.117 1 98.75 167 GLY A O 1
ATOM 1235 N N . CYS A 1 168 ? -3.666 -2.359 -9.016 1 98.62 168 CYS A N 1
ATOM 1236 C CA . CYS A 1 168 ? -3.648 -3.168 -7.805 1 98.62 168 CYS A CA 1
ATOM 1237 C C . CYS A 1 168 ? -2.383 -2.912 -6.996 1 98.62 168 CYS A C 1
ATOM 1239 O O . CYS A 1 168 ? -1.289 -3.307 -7.402 1 98.62 168 CYS A O 1
ATOM 1241 N N . TYR A 1 169 ? -2.539 -2.322 -5.812 1 98.25 169 TYR A N 1
ATOM 1242 C CA . TYR A 1 169 ? -1.38 -1.95 -5.008 1 98.25 169 TYR A CA 1
ATOM 1243 C C . TYR A 1 169 ? -0.596 -3.186 -4.578 1 98.25 169 TYR A C 1
ATOM 1245 O O . TYR A 1 169 ? 0.637 -3.178 -4.582 1 98.25 169 TYR A O 1
ATOM 1253 N N . SER A 1 170 ? -1.27 -4.297 -4.137 1 98.5 170 SER A N 1
ATOM 1254 C CA . SER A 1 170 ? -0.587 -5.496 -3.656 1 98.5 170 SER A CA 1
ATOM 1255 C C . SER A 1 170 ? 0.163 -6.191 -4.785 1 98.5 170 SER A C 1
ATOM 1257 O O . SER A 1 170 ? 1.15 -6.891 -4.543 1 98.5 170 SER A O 1
ATOM 1259 N N . ASN A 1 171 ? -0.306 -5.965 -6.008 1 98.56 171 ASN A N 1
ATOM 1260 C CA . ASN A 1 171 ? 0.438 -6.426 -7.176 1 98.56 171 ASN A CA 1
ATOM 1261 C C . ASN A 1 171 ? 1.828 -5.797 -7.238 1 98.56 171 ASN A C 1
ATOM 1263 O O . ASN A 1 171 ? 2.803 -6.473 -7.578 1 98.56 171 ASN A O 1
ATOM 1267 N N . VAL A 1 172 ? 1.898 -4.52 -6.91 1 98.5 172 VAL A N 1
ATOM 1268 C CA . VAL A 1 172 ? 3.164 -3.793 -6.945 1 98.5 172 VAL A CA 1
ATOM 1269 C C . VAL A 1 172 ? 4.094 -4.324 -5.859 1 98.5 172 VAL A C 1
ATOM 1271 O O . VAL A 1 172 ? 5.312 -4.375 -6.043 1 98.5 172 VAL A O 1
ATOM 1274 N N . ILE A 1 173 ? 3.502 -4.758 -4.777 1 97.62 173 ILE A N 1
ATOM 1275 C CA . ILE A 1 173 ? 4.289 -5.316 -3.684 1 97.62 173 ILE A CA 1
ATOM 1276 C C . ILE A 1 173 ? 4.789 -6.707 -4.066 1 97.62 173 ILE A C 1
ATOM 1278 O O . ILE A 1 173 ? 5.906 -7.09 -3.713 1 97.62 173 ILE A O 1
ATOM 1282 N N . GLY A 1 174 ? 3.93 -7.477 -4.789 1 97.88 174 GLY A N 1
ATOM 1283 C CA . GLY A 1 174 ? 4.48 -8.734 -5.273 1 97.88 174 GLY A CA 1
ATOM 1284 C C . GLY A 1 174 ? 3.441 -9.836 -5.387 1 97.88 174 GLY A C 1
ATOM 1285 O O . GLY A 1 174 ? 3.76 -10.961 -5.785 1 97.88 174 GLY A O 1
ATOM 1286 N N . LEU A 1 175 ? 2.273 -9.586 -4.984 1 98.56 175 LEU A N 1
ATOM 1287 C CA . LEU A 1 175 ? 1.166 -10.531 -5.031 1 98.56 175 LEU A CA 1
ATOM 1288 C C . LEU A 1 175 ? -0.171 -9.805 -5.098 1 98.56 175 LEU A C 1
ATOM 1290 O O . LEU A 1 175 ? -0.486 -8.992 -4.219 1 98.56 175 LEU A O 1
ATOM 1294 N N . SER A 1 176 ? -0.937 -10.094 -6.152 1 98.69 176 SER A N 1
ATOM 1295 C CA . SER A 1 176 ? -2.264 -9.492 -6.242 1 98.69 176 SER A CA 1
ATOM 1296 C C . SER A 1 176 ? -3.246 -10.18 -5.297 1 98.69 176 SER A C 1
ATOM 1298 O O . SER A 1 176 ? -3.699 -11.297 -5.566 1 98.69 176 SER A O 1
ATOM 1300 N N . LEU A 1 177 ? -3.641 -9.477 -4.254 1 98.38 177 LEU A N 1
ATOM 1301 C CA . LEU A 1 177 ? -4.586 -10.031 -3.287 1 98.38 177 LEU A CA 1
ATOM 1302 C C . LEU A 1 177 ? -5.98 -10.148 -3.895 1 98.38 177 LEU A C 1
ATOM 1304 O O . LEU A 1 177 ? -6.652 -11.164 -3.721 1 98.38 177 LEU A O 1
ATOM 1308 N N . PRO A 1 178 ? -6.402 -9.117 -4.656 1 97.25 178 PRO A N 1
ATOM 1309 C CA . PRO A 1 178 ? -7.723 -9.289 -5.262 1 97.25 178 PRO A CA 1
ATOM 1310 C C . PRO A 1 178 ? -7.781 -10.477 -6.223 1 97.25 178 PRO A C 1
ATOM 1312 O O . PRO A 1 178 ? -8.797 -11.172 -6.293 1 97.25 178 PRO A O 1
ATOM 1315 N N . TRP A 1 179 ? -6.742 -10.719 -7.027 1 98.06 179 TRP A N 1
ATOM 1316 C CA . TRP A 1 179 ? -6.723 -11.914 -7.859 1 98.06 179 TRP A CA 1
ATOM 1317 C C . TRP A 1 179 ? -6.801 -13.172 -7 1 98.06 179 TRP A C 1
ATOM 1319 O O . TRP A 1 179 ? -7.578 -14.086 -7.297 1 98.06 179 TRP A O 1
ATOM 1329 N N . LEU A 1 180 ? -5.961 -13.195 -5.973 1 97.88 180 LEU A N 1
ATOM 1330 C CA . LEU A 1 180 ? -5.938 -14.359 -5.094 1 97.88 180 LEU A CA 1
ATOM 1331 C C . LEU A 1 180 ? -7.32 -14.633 -4.512 1 97.88 180 LEU A C 1
ATOM 1333 O O . LEU A 1 180 ? -7.746 -15.789 -4.426 1 97.88 180 LEU A O 1
ATOM 1337 N N . ARG A 1 181 ? -8.039 -13.578 -4.141 1 96.12 181 ARG A N 1
ATOM 1338 C CA . ARG A 1 181 ? -9.391 -13.711 -3.609 1 96.12 181 ARG A CA 1
ATOM 1339 C C . ARG A 1 181 ? -10.305 -14.43 -4.602 1 96.12 181 ARG A C 1
ATOM 1341 O O . ARG A 1 181 ? -11.148 -15.234 -4.203 1 96.12 181 ARG A O 1
ATOM 1348 N N . THR A 1 182 ? -10.125 -14.234 -5.871 1 95.81 182 THR 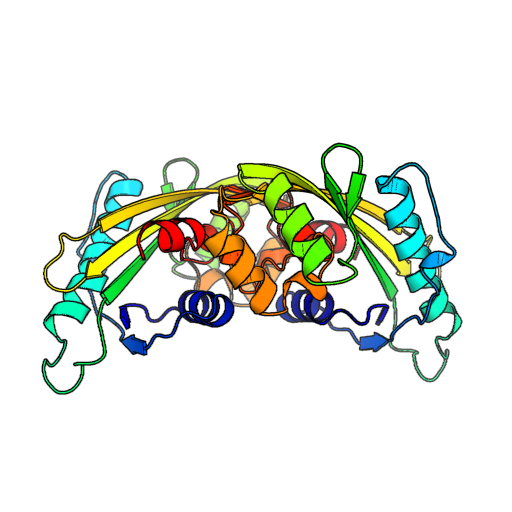A N 1
ATOM 1349 C CA . THR A 1 182 ? -11.023 -14.773 -6.883 1 95.81 182 THR A CA 1
ATOM 1350 C C . THR A 1 182 ? -10.727 -16.25 -7.141 1 95.81 182 THR A C 1
ATOM 1352 O O . THR A 1 182 ? -11.57 -16.984 -7.664 1 95.81 182 THR A O 1
ATOM 1355 N N . VAL A 1 183 ? -9.578 -16.688 -6.789 1 95.12 183 VAL A N 1
ATOM 1356 C CA . VAL A 1 183 ? -9.195 -18.031 -7.207 1 95.12 183 VAL A CA 1
ATOM 1357 C C . VAL A 1 183 ? -9.164 -18.969 -5.992 1 95.12 183 VAL A C 1
ATOM 1359 O O . VAL A 1 183 ? -9.086 -20.188 -6.141 1 95.12 183 VAL A O 1
ATOM 1362 N N . LEU A 1 184 ? -9.125 -18.453 -4.754 1 88.25 184 LEU A N 1
ATOM 1363 C CA . LEU A 1 184 ? -9.125 -19.297 -3.564 1 88.25 184 LEU A CA 1
ATOM 1364 C C . LEU A 1 184 ? -10.547 -19.719 -3.189 1 88.25 184 LEU A C 1
ATOM 1366 O O . LEU A 1 184 ? -11.492 -18.938 -3.375 1 88.25 184 LEU A O 1
ATOM 1370 N N . MET B 1 1 ? 7.223 15.266 15.102 1 97.5 1 MET B N 1
ATOM 1371 C CA . MET B 1 1 ? 6.184 14.742 15.984 1 97.5 1 MET B CA 1
ATOM 1372 C C . MET B 1 1 ? 4.914 14.43 15.203 1 97.5 1 MET B C 1
ATOM 1374 O O . MET B 1 1 ? 4.383 15.289 14.492 1 97.5 1 MET B O 1
ATOM 1378 N N . LEU B 1 2 ? 4.523 13.234 15.211 1 98.44 2 LEU B N 1
ATOM 1379 C CA . LEU B 1 2 ? 3.277 12.805 14.586 1 98.44 2 LEU B CA 1
ATOM 1380 C C . LEU B 1 2 ? 2.107 12.945 15.555 1 98.44 2 LEU B C 1
ATOM 1382 O O . LEU B 1 2 ? 2.07 12.281 16.594 1 98.44 2 LEU B O 1
ATOM 1386 N N . ALA B 1 3 ? 1.156 13.805 15.234 1 98.31 3 ALA B N 1
ATOM 1387 C CA . ALA B 1 3 ? -0.023 14.055 16.062 1 98.31 3 ALA B CA 1
ATOM 1388 C C . ALA B 1 3 ? -1.134 13.055 15.75 1 98.31 3 ALA B C 1
ATOM 1390 O O . ALA B 1 3 ? -2.209 13.438 15.281 1 98.31 3 ALA B O 1
ATOM 1391 N N . SER B 1 4 ? -0.962 11.828 16.016 1 96 4 SER B N 1
ATOM 1392 C CA . SER B 1 4 ? -1.885 10.773 15.617 1 96 4 SER B CA 1
ATOM 1393 C C . SER B 1 4 ? -1.784 9.562 16.531 1 96 4 SER B C 1
ATOM 1395 O O . SER B 1 4 ? -0.696 9.227 17 1 96 4 SER B O 1
ATOM 1397 N N . ALA B 1 5 ? -2.883 8.93 16.766 1 92.75 5 ALA B N 1
ATOM 1398 C CA . ALA B 1 5 ? -2.904 7.645 17.469 1 92.75 5 ALA B CA 1
ATOM 1399 C C . ALA B 1 5 ? -2.854 6.484 16.484 1 92.75 5 ALA B C 1
ATOM 1401 O O . ALA B 1 5 ? -2.832 5.316 16.891 1 92.75 5 ALA B O 1
ATOM 1402 N N . SER B 1 6 ? -2.854 6.758 15.195 1 93.75 6 SER B N 1
ATOM 1403 C CA . SER B 1 6 ? -2.986 5.742 14.156 1 93.75 6 SER B CA 1
ATOM 1404 C C . SER B 1 6 ? -1.71 4.918 14.023 1 93.75 6 SER B C 1
ATOM 1406 O O . SER B 1 6 ? -0.657 5.449 13.664 1 93.75 6 SER B O 1
ATOM 1408 N N . PRO B 1 7 ? -1.783 3.627 14.258 1 95.19 7 PRO B N 1
ATOM 1409 C CA . PRO B 1 7 ? -0.603 2.791 14.023 1 95.19 7 PRO B CA 1
ATOM 1410 C C . PRO B 1 7 ? -0.172 2.771 12.562 1 95.19 7 PRO B C 1
ATOM 1412 O O . PRO B 1 7 ? 1.022 2.668 12.266 1 95.19 7 PRO B O 1
ATOM 1415 N N . ALA B 1 8 ? -1.106 2.867 11.688 1 95.81 8 ALA B N 1
ATOM 1416 C CA . ALA B 1 8 ? -0.81 2.842 10.258 1 95.81 8 ALA B CA 1
ATOM 1417 C C . ALA B 1 8 ? 0.029 4.051 9.852 1 95.81 8 ALA B C 1
ATOM 1419 O O . ALA B 1 8 ? 0.987 3.918 9.086 1 95.81 8 ALA B O 1
ATOM 1420 N N . ARG B 1 9 ? -0.322 5.246 10.336 1 97.62 9 ARG B N 1
ATOM 1421 C CA . ARG B 1 9 ? 0.439 6.453 10.039 1 97.62 9 ARG B CA 1
ATOM 1422 C C . ARG B 1 9 ? 1.854 6.363 10.602 1 97.62 9 ARG B C 1
ATOM 1424 O O . ARG B 1 9 ? 2.818 6.75 9.938 1 97.62 9 ARG B O 1
ATOM 1431 N N . ARG B 1 10 ? 1.929 5.84 11.75 1 97.62 10 ARG B N 1
ATOM 1432 C CA . ARG B 1 10 ? 3.24 5.633 12.359 1 97.62 10 ARG B CA 1
ATOM 1433 C C . ARG B 1 10 ? 4.094 4.691 11.508 1 97.62 10 ARG B C 1
ATOM 1435 O O . ARG B 1 10 ? 5.258 4.977 11.242 1 97.62 10 ARG B O 1
ATOM 1442 N N . ARG B 1 11 ? 3.543 3.584 11.102 1 96.75 11 ARG B N 1
ATOM 1443 C CA . ARG B 1 11 ? 4.254 2.58 10.32 1 96.75 11 ARG B CA 1
ATOM 1444 C C . ARG B 1 11 ? 4.75 3.168 9 1 96.75 11 ARG B C 1
ATOM 1446 O O . ARG B 1 11 ? 5.836 2.828 8.531 1 96.75 11 ARG B O 1
ATOM 1453 N N . LEU B 1 12 ? 3.947 4.012 8.391 1 97.75 12 LEU B N 1
ATOM 1454 C CA . LEU B 1 12 ? 4.355 4.652 7.145 1 97.75 12 LEU B CA 1
ATOM 1455 C C . LEU B 1 12 ? 5.633 5.465 7.344 1 97.75 12 LEU B C 1
ATOM 1457 O O . LEU B 1 12 ? 6.551 5.398 6.523 1 97.75 12 LEU B O 1
ATOM 1461 N N . LEU B 1 13 ? 5.68 6.246 8.438 1 98.19 13 LEU B N 1
ATOM 1462 C CA . LEU B 1 13 ? 6.863 7.055 8.719 1 98.19 13 LEU B CA 1
ATOM 1463 C C . LEU B 1 13 ? 8.07 6.168 9 1 98.19 13 LEU B C 1
ATOM 1465 O O . LEU B 1 13 ? 9.18 6.453 8.539 1 98.19 13 LEU B O 1
ATOM 1469 N N . GLU B 1 14 ? 7.816 5.082 9.727 1 97.62 14 GLU B N 1
ATOM 1470 C CA . GLU B 1 14 ? 8.891 4.137 10.023 1 97.62 14 GLU B CA 1
ATOM 1471 C C . GLU B 1 14 ? 9.438 3.512 8.742 1 97.62 14 GLU B C 1
ATOM 1473 O O . GLU B 1 14 ? 10.656 3.457 8.547 1 97.62 14 GLU B O 1
ATOM 1478 N N . GLN B 1 15 ? 8.57 3.1 7.906 1 95.44 15 GLN B N 1
ATOM 1479 C CA . GLN B 1 15 ? 8.961 2.484 6.641 1 95.44 15 GLN B CA 1
ATOM 1480 C C . GLN B 1 15 ? 9.734 3.463 5.766 1 95.44 15 GLN B C 1
ATOM 1482 O O . GLN B 1 15 ? 10.703 3.08 5.105 1 95.44 15 GLN B O 1
ATOM 1487 N N . ALA B 1 16 ? 9.352 4.656 5.816 1 96.19 16 ALA B N 1
ATOM 1488 C CA . ALA B 1 16 ? 9.984 5.684 4.996 1 96.19 16 ALA B CA 1
ATOM 1489 C C . ALA B 1 16 ? 11.32 6.117 5.586 1 96.19 16 ALA B C 1
ATOM 1491 O O . ALA B 1 16 ? 12.07 6.863 4.957 1 96.19 16 ALA B O 1
ATOM 1492 N N . GLY B 1 17 ? 11.609 5.691 6.82 1 95.94 17 GLY B N 1
ATOM 1493 C CA . GLY B 1 17 ? 12.859 6.051 7.473 1 95.94 17 GLY B CA 1
ATOM 1494 C C . GLY B 1 17 ? 12.859 7.469 8.008 1 95.94 17 GLY B C 1
ATOM 1495 O O . GLY B 1 17 ? 13.914 8.109 8.086 1 95.94 17 GLY B O 1
ATOM 1496 N N . ILE B 1 18 ? 11.742 7.992 8.336 1 96.12 18 ILE B N 1
ATOM 1497 C CA . ILE B 1 18 ? 11.633 9.344 8.867 1 96.12 18 ILE B CA 1
ATOM 1498 C C . ILE B 1 18 ? 11.586 9.297 10.391 1 96.12 18 ILE B C 1
ATOM 1500 O O . ILE B 1 18 ? 10.617 8.789 10.969 1 96.12 18 ILE B O 1
ATOM 1504 N N . PRO B 1 19 ? 12.648 9.773 11.008 1 96.69 19 PRO B N 1
ATOM 1505 C CA . PRO B 1 19 ? 12.609 9.789 12.469 1 96.69 19 PRO B CA 1
ATOM 1506 C C . PRO B 1 19 ? 11.43 10.586 13.023 1 96.69 19 PRO B C 1
ATOM 1508 O O . PRO B 1 19 ? 11.133 11.672 12.531 1 96.69 19 PRO B O 1
ATOM 1511 N N . HIS B 1 20 ? 10.758 9.992 13.977 1 97.56 20 HIS B N 1
ATOM 1512 C CA . HIS B 1 20 ? 9.586 10.672 14.516 1 97.56 20 HIS B CA 1
ATOM 1513 C C . HIS B 1 20 ? 9.273 10.203 15.938 1 97.56 20 HIS B C 1
ATOM 1515 O O . HIS B 1 20 ? 9.789 9.172 16.375 1 97.56 20 HIS B O 1
ATOM 1521 N N . GLN B 1 21 ? 8.562 10.961 16.641 1 97.38 21 GLN B N 1
ATOM 1522 C CA . GLN B 1 21 ? 7.867 10.617 17.875 1 97.38 21 GLN B CA 1
ATOM 1523 C C . GLN B 1 21 ? 6.355 10.789 17.719 1 97.38 21 GLN B C 1
ATOM 1525 O O . GLN B 1 21 ? 5.891 11.43 16.781 1 97.38 21 GLN B O 1
ATOM 1530 N N . VAL B 1 22 ? 5.652 10.141 18.578 1 98.06 22 VAL B N 1
ATOM 1531 C CA . VAL B 1 22 ? 4.199 10.188 18.469 1 98.06 22 VAL B CA 1
ATOM 1532 C C . VAL B 1 22 ? 3.611 10.859 19.719 1 98.06 22 VAL B C 1
ATOM 1534 O O . VAL B 1 22 ? 4.059 10.602 20.828 1 98.06 22 VAL B O 1
ATOM 1537 N N . ARG B 1 23 ? 2.754 11.703 19.5 1 97.75 23 ARG B N 1
ATOM 1538 C CA . ARG B 1 23 ? 1.934 12.281 20.562 1 97.75 23 ARG B CA 1
ATOM 1539 C C . ARG B 1 23 ? 0.482 12.422 20.109 1 97.75 23 ARG B C 1
ATOM 1541 O O . ARG B 1 23 ? 0.196 13.086 19.109 1 97.75 23 ARG B O 1
ATOM 1548 N N . VAL B 1 24 ? -0.42 11.852 20.875 1 97.31 24 VAL B N 1
ATOM 1549 C CA . VAL B 1 24 ? -1.837 11.898 20.531 1 97.31 24 VAL B CA 1
ATOM 1550 C C . VAL B 1 24 ? -2.398 13.281 20.844 1 97.3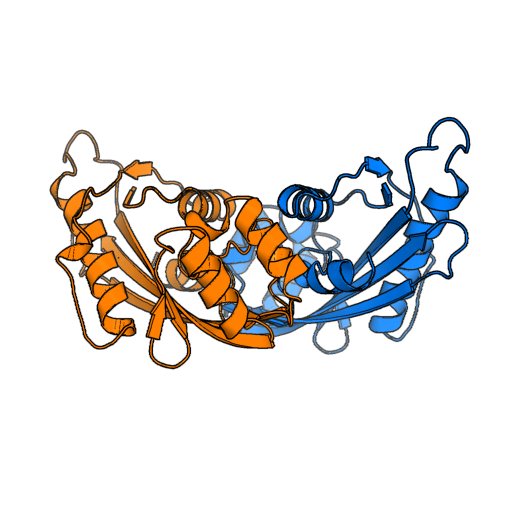1 24 VAL B C 1
ATOM 1552 O O . VAL B 1 24 ? -2.146 13.828 21.922 1 97.31 24 VAL B O 1
ATOM 1555 N N . SER B 1 25 ? -3.137 13.852 19.984 1 95.44 25 SER B N 1
ATOM 1556 C CA . SER B 1 25 ? -3.594 15.234 20.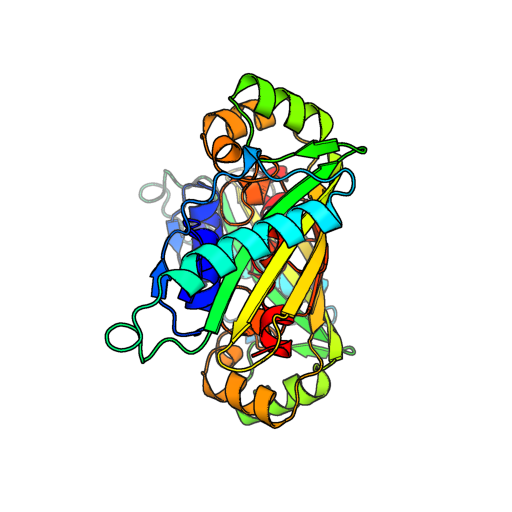078 1 95.44 25 SER B CA 1
ATOM 1557 C C . SER B 1 25 ? -4.68 15.383 21.141 1 95.44 25 SER B C 1
ATOM 1559 O O . SER B 1 25 ? -4.699 16.359 21.891 1 95.44 25 SER B O 1
ATOM 1561 N N . GLY B 1 26 ? -5.652 14.453 21.141 1 93.88 26 GLY B N 1
ATOM 1562 C CA . GLY B 1 26 ? -6.773 14.508 22.078 1 93.88 26 GLY B CA 1
ATOM 1563 C C . GLY B 1 26 ? -7.875 15.445 21.625 1 93.88 26 GLY B C 1
ATOM 1564 O O . GLY B 1 26 ? -8.758 15.797 22.406 1 93.88 26 GLY B O 1
ATOM 1565 N N . VAL B 1 27 ? -7.812 15.836 20.422 1 95.69 27 VAL B N 1
ATOM 1566 C CA . VAL B 1 27 ? -8.805 16.766 19.859 1 95.69 27 VAL B CA 1
ATOM 1567 C C . VAL B 1 27 ? -10.164 16.078 19.797 1 95.69 27 VAL B C 1
ATOM 1569 O O . VAL B 1 27 ? -10.258 14.898 19.438 1 95.69 27 VAL B O 1
ATOM 1572 N N . ASP B 1 28 ? -11.242 16.766 20.172 1 95 28 ASP B N 1
ATOM 1573 C CA . ASP B 1 28 ? -12.609 16.312 19.953 1 95 28 ASP B CA 1
ATOM 1574 C C . ASP B 1 28 ? -13.055 16.562 18.516 1 95 28 ASP B C 1
ATOM 1576 O O . ASP B 1 28 ? -13.531 17.656 18.188 1 95 28 ASP B O 1
ATOM 1580 N N . GLU B 1 29 ? -12.992 15.523 17.781 1 92.81 29 GLU B N 1
ATOM 1581 C CA . GLU B 1 29 ? -13.219 15.641 16.344 1 92.81 29 GLU B CA 1
ATOM 1582 C C . GLU B 1 29 ? -14.672 15.992 16.047 1 92.81 29 GLU B C 1
ATOM 1584 O O . GLU B 1 29 ? -14.969 16.547 14.992 1 92.81 29 GLU B O 1
ATOM 1589 N N . ASP B 1 30 ? -15.57 15.75 16.922 1 91.69 30 ASP B N 1
ATOM 1590 C CA . ASP B 1 30 ? -17 15.953 16.703 1 91.69 30 ASP B CA 1
ATOM 1591 C C . ASP B 1 30 ? -17.344 17.438 16.641 1 91.69 30 ASP B C 1
ATOM 1593 O O . ASP B 1 30 ? -18.391 17.828 16.141 1 91.69 30 ASP B O 1
ATOM 1597 N N . GLN B 1 31 ? -16.516 18.25 17.141 1 94.5 31 GLN B N 1
ATOM 1598 C CA . GLN B 1 31 ? -16.766 19.672 17.203 1 94.5 31 GLN B CA 1
ATOM 1599 C C . GLN B 1 31 ? -16.359 20.375 15.914 1 94.5 31 GLN B C 1
ATOM 1601 O O . GLN B 1 31 ? -16.641 21.562 15.727 1 94.5 31 GLN B O 1
ATOM 1606 N N . ILE B 1 32 ? -15.688 19.703 15.086 1 96 32 ILE B N 1
ATOM 1607 C CA . ILE B 1 32 ? -15.211 20.281 13.828 1 96 32 ILE B CA 1
ATOM 1608 C C . ILE B 1 32 ? -16.031 19.719 12.664 1 96 32 ILE B C 1
ATOM 1610 O O . ILE B 1 32 ? -16.031 18.516 12.414 1 96 32 ILE B O 1
ATOM 1614 N N . GLN B 1 33 ? -16.75 20.609 12.039 1 94.56 33 GLN B N 1
ATOM 1615 C CA . GLN B 1 33 ? -17.609 20.234 10.914 1 94.56 33 GLN B CA 1
ATOM 1616 C C . GLN B 1 33 ? -17.391 21.156 9.719 1 94.56 33 GLN B C 1
ATOM 1618 O O . GLN B 1 33 ? -17.016 22.312 9.891 1 94.56 33 GLN B O 1
ATOM 1623 N N . HIS B 1 34 ? -17.531 20.625 8.648 1 96.06 34 HIS B N 1
ATOM 1624 C CA . HIS B 1 34 ? -17.547 21.375 7.395 1 96.06 34 HIS B CA 1
ATOM 1625 C C . HIS B 1 34 ? -18.328 20.625 6.324 1 96.06 34 HIS B C 1
ATOM 1627 O O . HIS B 1 34 ? -18.266 19.391 6.246 1 96.06 34 HIS B O 1
ATOM 1633 N N . ALA B 1 35 ? -19.078 21.344 5.449 1 94.88 35 ALA B N 1
ATOM 1634 C CA . ALA B 1 35 ? -19.922 20.734 4.426 1 94.88 35 ALA B CA 1
ATOM 1635 C C . ALA B 1 35 ? -19.078 20.047 3.361 1 94.88 35 ALA B C 1
ATOM 1637 O O . ALA B 1 35 ? -19.5 19.016 2.809 1 94.88 35 ALA B O 1
ATOM 1638 N N . GLU B 1 36 ? -17.984 20.609 3.049 1 97.12 36 GLU B N 1
ATOM 1639 C CA . GLU B 1 36 ? -17.078 20.031 2.051 1 97.12 36 GLU B CA 1
ATOM 1640 C C . GLU B 1 36 ? -16.078 19.078 2.695 1 97.12 36 GLU B C 1
ATOM 1642 O O . GLU B 1 36 ? -15.289 19.484 3.551 1 97.12 36 GLU B O 1
ATOM 1647 N N . PRO B 1 37 ? -16.047 17.812 2.213 1 97.75 37 PRO B N 1
ATOM 1648 C CA . PRO B 1 37 ? -15.164 16.812 2.83 1 97.75 37 PRO B CA 1
ATOM 1649 C C . PRO B 1 37 ? -13.695 17.219 2.779 1 97.75 37 PRO B C 1
ATOM 1651 O O . PRO B 1 37 ? -12.945 16.953 3.725 1 97.75 37 PRO B O 1
ATOM 1654 N N . VAL B 1 38 ? -13.234 17.844 1.713 1 98.44 38 VAL B N 1
ATOM 1655 C CA . VAL B 1 38 ? -11.852 18.281 1.532 1 98.44 38 VAL B CA 1
ATOM 1656 C C . VAL B 1 38 ? -11.477 19.266 2.635 1 98.44 38 VAL B C 1
ATOM 1658 O O . VAL B 1 38 ? -10.43 19.141 3.27 1 98.44 38 VAL B O 1
ATOM 1661 N N . GLU B 1 39 ? -12.344 20.234 2.887 1 98.25 39 GLU B N 1
ATOM 1662 C CA . GLU B 1 39 ? -12.086 21.219 3.93 1 98.25 39 GLU B CA 1
ATOM 1663 C C . GLU B 1 39 ? -12.172 20.594 5.316 1 98.25 39 GLU B C 1
ATOM 1665 O O . GLU B 1 39 ? -11.406 20.938 6.215 1 98.25 39 GLU B O 1
ATOM 1670 N N . LEU B 1 40 ? -13.117 19.672 5.457 1 98 40 LEU B N 1
ATOM 1671 C CA . LEU B 1 40 ? -13.281 18.984 6.738 1 98 40 LEU B CA 1
ATOM 1672 C C . LEU B 1 40 ? -11.984 18.312 7.164 1 98 40 LEU B C 1
ATOM 1674 O O . LEU B 1 40 ? -11.5 18.547 8.273 1 98 40 LEU B O 1
ATOM 1678 N N . VAL B 1 41 ? -11.398 17.516 6.301 1 98.44 41 VAL B N 1
ATOM 1679 C CA . VAL B 1 41 ? -10.219 16.75 6.691 1 98.44 41 VAL B CA 1
ATOM 1680 C C . VAL B 1 41 ? -9.031 17.688 6.91 1 98.44 41 VAL B C 1
ATOM 1682 O O . VAL B 1 41 ? -8.18 17.422 7.762 1 98.44 41 VAL B O 1
ATOM 1685 N N . LYS B 1 42 ? -8.906 18.75 6.164 1 98.75 42 LYS B N 1
ATOM 1686 C CA . LYS B 1 42 ? -7.852 19.734 6.398 1 98.75 42 LYS B CA 1
ATOM 1687 C C . LYS B 1 42 ? -7.98 20.359 7.785 1 98.75 42 LYS B C 1
ATOM 1689 O O . LYS B 1 42 ? -6.992 20.484 8.516 1 98.75 42 LYS B O 1
ATOM 1694 N N . LEU B 1 43 ? -9.211 20.766 8.094 1 98.62 43 LEU B N 1
ATOM 1695 C CA . LEU B 1 43 ? -9.453 21.391 9.391 1 98.62 43 LEU B CA 1
ATOM 1696 C C . LEU B 1 43 ? -9.141 20.422 10.531 1 98.62 43 LEU B C 1
ATOM 1698 O O . LEU B 1 43 ? -8.547 20.812 11.531 1 98.62 43 LEU B O 1
ATOM 1702 N N . LEU B 1 44 ? -9.57 19.234 10.383 1 98.31 44 LEU B N 1
ATOM 1703 C CA . LEU B 1 44 ? -9.312 18.219 11.398 1 98.31 44 LEU B CA 1
ATOM 1704 C C . LEU B 1 44 ? -7.812 17.984 11.555 1 98.31 44 LEU B C 1
ATOM 1706 O O . LEU B 1 44 ? -7.305 17.906 12.68 1 98.31 44 LEU B O 1
ATOM 1710 N N . ALA B 1 45 ? -7.098 17.812 10.461 1 98.69 45 ALA B N 1
ATOM 1711 C CA . ALA B 1 45 ? -5.645 17.656 10.508 1 98.69 45 ALA B CA 1
ATOM 1712 C C . ALA B 1 45 ? -4.98 18.844 11.203 1 98.69 45 ALA B C 1
ATOM 1714 O O . ALA B 1 45 ? -4.082 18.656 12.023 1 98.69 45 ALA B O 1
ATOM 1715 N N . GLN B 1 46 ? -5.406 19.984 10.836 1 98.62 46 GLN B N 1
ATOM 1716 C CA . GLN B 1 46 ? -4.875 21.219 11.43 1 98.62 46 GLN B CA 1
ATOM 1717 C C . GLN B 1 46 ? -5.105 21.25 12.938 1 98.62 46 GLN B C 1
ATOM 1719 O O . GLN B 1 46 ? -4.191 21.547 13.703 1 98.62 46 GLN B O 1
ATOM 1724 N N . ALA B 1 47 ? -6.316 20.984 13.336 1 98.56 47 ALA B N 1
ATOM 1725 C CA . ALA B 1 47 ? -6.656 20.984 14.758 1 98.56 47 ALA B CA 1
ATOM 1726 C C . ALA B 1 47 ? -5.766 20.016 15.539 1 98.56 47 ALA B C 1
ATOM 1728 O O . ALA B 1 47 ? -5.277 20.344 16.625 1 98.56 47 ALA B O 1
ATOM 1729 N N . LYS B 1 48 ? -5.566 18.844 14.969 1 98.5 48 LYS B N 1
ATOM 1730 C CA . LYS B 1 48 ? -4.727 17.844 15.625 1 98.5 48 LYS B CA 1
ATOM 1731 C C . LYS B 1 48 ? -3.283 18.328 15.734 1 98.5 48 LYS B C 1
ATOM 1733 O O . LYS B 1 48 ? -2.66 18.203 16.797 1 98.5 48 LYS B O 1
ATOM 1738 N N . ALA B 1 49 ? -2.719 18.812 14.695 1 98.56 49 ALA B N 1
ATOM 1739 C CA . ALA B 1 49 ? -1.343 19.312 14.695 1 98.56 49 ALA B CA 1
ATOM 1740 C C . ALA B 1 49 ? -1.171 20.469 15.68 1 98.56 49 ALA B C 1
ATOM 1742 O O . ALA B 1 49 ? -0.209 20.484 16.453 1 98.56 49 ALA B O 1
ATOM 1743 N N . GLN B 1 50 ? -2.074 21.375 15.688 1 97.88 50 GLN B N 1
ATOM 1744 C CA . GLN B 1 50 ? -1.995 22.547 16.547 1 97.88 50 GLN B CA 1
ATOM 1745 C C . GLN B 1 50 ? -2.082 22.156 18.016 1 97.88 50 GLN B C 1
ATOM 1747 O O . GLN B 1 50 ? -1.36 22.719 18.859 1 97.88 50 GLN B O 1
ATOM 1752 N N . ALA B 1 51 ? -2.984 21.25 18.281 1 98 51 ALA B N 1
ATOM 1753 C CA . ALA B 1 51 ? -3.133 20.812 19.672 1 98 51 ALA B CA 1
ATOM 1754 C C . ALA B 1 51 ? -1.814 20.266 20.219 1 98 51 ALA B C 1
ATOM 1756 O O . ALA B 1 51 ? -1.435 20.562 21.344 1 98 51 ALA B O 1
ATOM 1757 N N . VAL B 1 52 ? -1.118 19.469 19.438 1 97.81 52 VAL B N 1
ATOM 1758 C CA . VAL B 1 52 ? 0.156 18.891 19.844 1 97.81 52 VAL B CA 1
ATOM 1759 C C . VAL B 1 52 ? 1.229 19.984 19.875 1 97.81 52 VAL B C 1
ATOM 1761 O O . VAL B 1 52 ? 2.023 20.047 20.828 1 97.81 52 VAL B O 1
ATOM 1764 N N . ALA B 1 53 ? 1.281 20.844 18.891 1 96.5 53 ALA B N 1
ATOM 1765 C CA . ALA B 1 53 ? 2.281 21.906 18.797 1 96.5 53 ALA B CA 1
ATOM 1766 C C . ALA B 1 53 ? 2.227 22.812 20.016 1 96.5 53 ALA B C 1
ATOM 1768 O O . ALA B 1 53 ? 3.266 23.234 20.531 1 96.5 53 ALA B O 1
ATOM 1769 N N . GLN B 1 54 ? 1.064 23.109 20.484 1 95.19 54 GLN B N 1
ATOM 1770 C CA . GLN B 1 54 ? 0.859 24.016 21.609 1 95.19 54 GLN B CA 1
ATOM 1771 C C . GLN B 1 54 ? 1.35 23.391 22.906 1 95.19 54 GLN B C 1
ATOM 1773 O O . GLN B 1 54 ? 1.609 24.109 23.875 1 95.19 54 GLN B O 1
ATOM 1778 N N . ARG B 1 55 ? 1.51 22.094 22.922 1 95.19 55 ARG B N 1
ATOM 1779 C CA . ARG B 1 55 ? 1.872 21.391 24.156 1 95.19 55 ARG B CA 1
ATOM 1780 C C . ARG B 1 55 ? 3.357 21.047 24.172 1 95.19 55 ARG B C 1
ATOM 1782 O O . ARG B 1 55 ? 3.848 20.438 25.125 1 95.19 55 ARG B O 1
ATOM 1789 N N . LEU B 1 56 ? 3.994 21.391 23.078 1 93.5 56 LEU B N 1
ATOM 1790 C CA . LEU B 1 56 ? 5.418 21.078 23.031 1 93.5 56 LEU B CA 1
ATOM 1791 C C . LEU B 1 56 ? 6.184 21.875 24.094 1 93.5 56 LEU B C 1
ATOM 1793 O O . LEU B 1 56 ? 5.938 23.078 24.266 1 93.5 56 LEU B O 1
ATOM 1797 N N . ASP B 1 57 ? 7.012 21.188 24.828 1 92.12 57 ASP B N 1
ATOM 1798 C CA . ASP B 1 57 ? 7.91 21.812 25.797 1 92.12 57 ASP B CA 1
ATOM 1799 C C . ASP B 1 57 ? 9.203 22.281 25.125 1 92.12 57 ASP B C 1
ATOM 1801 O O . ASP B 1 57 ? 9.953 21.469 24.594 1 92.12 57 ASP B O 1
ATOM 1805 N N . PRO B 1 58 ? 9.5 23.516 25.203 1 87.38 58 PRO B N 1
ATOM 1806 C CA . PRO B 1 58 ? 10.688 24.031 24.531 1 87.38 58 PRO B CA 1
ATOM 1807 C C . PRO B 1 58 ? 11.977 23.328 24.969 1 87.38 58 PRO B C 1
ATOM 1809 O O . PRO B 1 58 ? 12.898 23.188 24.156 1 87.38 58 PRO B O 1
ATOM 1812 N N . SER B 1 59 ? 12.055 22.938 26.109 1 89.81 59 SER B N 1
ATOM 1813 C CA . SER B 1 59 ? 13.25 22.266 26.609 1 89.81 59 SER B CA 1
ATOM 1814 C C . SER B 1 59 ? 13.18 20.75 26.391 1 89.81 59 SER B C 1
ATOM 1816 O O . SER B 1 59 ? 14.086 20.172 25.797 1 89.81 59 SER B O 1
ATOM 1818 N N . GLY B 1 60 ? 12.117 20.156 26.688 1 91.06 60 GLY B N 1
ATOM 1819 C CA . GLY B 1 60 ? 11.969 18.719 26.625 1 91.06 60 GLY B CA 1
ATOM 1820 C C . GLY B 1 60 ? 11.789 18.203 25.203 1 91.06 60 GLY B C 1
ATOM 1821 O O . GLY B 1 60 ? 12.109 17.047 24.906 1 91.06 60 GLY B O 1
ATOM 1822 N N . ASP B 1 61 ? 11.312 19.062 24.375 1 93 61 ASP B N 1
ATOM 1823 C CA . ASP B 1 61 ? 11.023 18.688 23 1 93 61 ASP B CA 1
ATOM 1824 C C . ASP B 1 61 ? 11.875 19.5 22.016 1 93 61 ASP B C 1
ATOM 1826 O O . ASP B 1 61 ? 11.422 19.828 20.922 1 93 61 ASP B O 1
ATOM 1830 N N . ALA B 1 62 ? 13.023 19.812 22.453 1 91.62 62 ALA B N 1
ATOM 1831 C CA . ALA B 1 62 ? 13.891 20.672 21.656 1 91.62 62 ALA B CA 1
ATOM 1832 C C . ALA B 1 62 ? 14.258 20.016 20.328 1 91.62 62 ALA B C 1
ATOM 1834 O O . ALA B 1 62 ? 14.508 20.688 19.344 1 91.62 62 ALA B O 1
ATOM 1835 N N . GLU B 1 63 ? 14.219 18.75 20.297 1 93.19 63 GLU B N 1
ATOM 1836 C CA . GLU B 1 63 ? 14.633 18 19.109 1 93.19 63 GLU B CA 1
ATOM 1837 C C . GLU B 1 63 ? 13.508 17.969 18.062 1 93.19 63 GLU B C 1
ATOM 1839 O O . GLU B 1 63 ? 13.742 17.609 16.906 1 93.19 63 GLU B O 1
ATOM 1844 N N . ILE B 1 64 ? 12.289 18.281 18.484 1 95 64 ILE B N 1
ATOM 1845 C CA . ILE B 1 64 ? 11.148 18.266 17.562 1 95 64 ILE B CA 1
ATOM 1846 C C . ILE B 1 64 ? 11.188 19.516 16.688 1 95 64 ILE B C 1
ATOM 1848 O O . ILE B 1 64 ? 11.109 20.641 17.188 1 95 64 ILE B O 1
ATOM 1852 N N . THR B 1 65 ? 11.242 19.297 15.422 1 93.62 65 THR B N 1
ATOM 1853 C CA . THR B 1 65 ? 11.391 20.438 14.516 1 93.62 65 THR B CA 1
ATOM 1854 C C . THR B 1 65 ? 10.102 20.656 13.719 1 93.62 65 THR B C 1
ATOM 1856 O O . THR B 1 65 ? 9.945 21.688 13.078 1 93.62 65 THR B O 1
ATOM 1859 N N . ALA B 1 66 ? 9.211 19.719 13.734 1 97.12 66 ALA B N 1
ATOM 1860 C CA . ALA B 1 66 ? 7.953 19.812 13 1 97.12 66 ALA B CA 1
ATOM 1861 C C . ALA B 1 66 ? 6.875 18.953 13.641 1 97.12 66 ALA B C 1
ATOM 1863 O O . ALA B 1 66 ? 7.176 17.938 14.266 1 97.12 66 ALA B O 1
ATOM 1864 N N . VAL B 1 67 ? 5.652 19.375 13.547 1 98.19 67 VAL B N 1
ATOM 1865 C CA . VAL B 1 67 ? 4.492 18.609 13.984 1 98.19 67 VAL B CA 1
ATOM 1866 C C . VAL B 1 67 ? 3.596 18.297 12.789 1 98.19 67 VAL B C 1
ATOM 1868 O O . VAL B 1 67 ? 3.266 19.188 12 1 98.19 67 VAL B O 1
ATOM 1871 N N . LEU B 1 68 ? 3.229 17.047 12.656 1 98.75 68 LEU B N 1
ATOM 1872 C CA . LEU B 1 68 ? 2.41 16.578 11.539 1 98.75 68 LEU B CA 1
ATOM 1873 C C . LEU B 1 68 ? 1.064 16.062 12.039 1 98.75 68 LEU B C 1
ATOM 1875 O O . LEU B 1 68 ? 1.012 15.172 12.898 1 98.75 68 LEU B O 1
ATOM 1879 N N . GLY B 1 69 ? -0.002 16.641 11.547 1 98.75 69 GLY B N 1
ATOM 1880 C CA . GLY B 1 69 ? -1.353 16.141 11.766 1 98.75 69 GLY B CA 1
ATOM 1881 C C . GLY B 1 69 ? -2.018 15.648 10.492 1 98.75 69 GLY B C 1
ATOM 1882 O O . GLY B 1 69 ? -1.844 16.234 9.43 1 98.75 69 GLY B O 1
ATOM 1883 N N . CYS B 1 70 ? -2.805 14.602 10.609 1 98.56 70 CYS B N 1
ATOM 1884 C CA . CYS B 1 70 ? -3.543 14.031 9.484 1 98.56 70 CYS B CA 1
ATOM 1885 C C . CYS B 1 70 ? -4.941 13.609 9.914 1 98.56 70 CYS B C 1
ATOM 1887 O O . CYS B 1 70 ? -5.184 13.352 11.094 1 98.56 70 CYS B O 1
ATOM 1889 N N . ASP B 1 71 ? -5.805 13.531 8.992 1 98.31 71 ASP B N 1
ATOM 1890 C CA . ASP B 1 71 ? -7.148 12.992 9.164 1 98.31 71 ASP B CA 1
ATOM 1891 C C . ASP B 1 71 ? -7.711 12.484 7.84 1 98.31 71 ASP B C 1
ATOM 1893 O O . ASP B 1 71 ? -7.449 13.062 6.785 1 98.31 71 ASP B O 1
ATOM 1897 N N . SER B 1 72 ? -8.461 11.391 7.91 1 98.12 72 SER B N 1
ATOM 1898 C CA . SER B 1 72 ? -8.945 10.773 6.68 1 98.12 72 SER B CA 1
ATOM 1899 C C . SER B 1 72 ? -10.445 10.516 6.746 1 98.12 72 SER B C 1
ATOM 1901 O O . SER B 1 72 ? -10.984 10.219 7.816 1 98.12 72 SER B O 1
ATOM 1903 N N . VAL B 1 73 ? -11.086 10.609 5.594 1 98 73 VAL B N 1
ATOM 1904 C CA . VAL B 1 73 ? -12.461 10.172 5.414 1 98 73 VAL B CA 1
ATOM 1905 C C . VAL B 1 73 ? -12.625 9.547 4.031 1 98 73 VAL B C 1
ATOM 1907 O O . VAL B 1 73 ? -11.828 9.805 3.127 1 98 73 VAL B O 1
ATOM 1910 N N . LEU B 1 74 ? -13.633 8.711 3.896 1 98.56 74 LEU B N 1
ATOM 1911 C CA . LEU B 1 74 ? -14.047 8.211 2.59 1 98.56 74 LEU B CA 1
ATOM 1912 C C . LEU B 1 74 ? -15.281 8.953 2.086 1 98.56 74 LEU B C 1
ATOM 1914 O O . LEU B 1 74 ? -16.297 9.023 2.783 1 98.56 74 LEU B O 1
ATOM 1918 N N . SER B 1 75 ? -15.133 9.617 0.965 1 98.25 75 SER B N 1
ATOM 1919 C CA . SER B 1 75 ? -16.281 10.188 0.269 1 98.25 75 SER B CA 1
ATOM 1920 C C . SER B 1 75 ? -16.906 9.18 -0.692 1 98.25 75 SER B C 1
ATOM 1922 O O . SER B 1 75 ? -16.234 8.695 -1.611 1 98.25 75 SER B O 1
ATOM 1924 N N . PHE B 1 76 ? -18.172 8.859 -0.487 1 97.94 76 PHE B N 1
ATOM 1925 C CA . PHE B 1 76 ? -18.859 7.852 -1.277 1 97.94 76 PHE B CA 1
ATOM 1926 C C . PHE B 1 76 ? -20.297 8.281 -1.562 1 97.94 76 PHE B C 1
ATOM 1928 O O . PHE B 1 76 ? -21.078 8.516 -0.635 1 97.94 76 PHE B O 1
ATOM 1935 N N . GLU B 1 77 ? -20.562 8.391 -2.795 1 96.25 77 GLU B N 1
ATOM 1936 C CA . GLU B 1 77 ? -21.906 8.766 -3.23 1 96.25 77 GLU B CA 1
ATOM 1937 C C . GLU B 1 77 ? -22.406 9.992 -2.48 1 96.25 77 GLU B C 1
ATOM 1939 O O . GLU B 1 77 ? -23.531 10 -1.979 1 96.25 77 GLU B O 1
ATOM 1944 N N . GLY B 1 78 ? -21.578 10.906 -2.387 1 93.12 78 GLY B N 1
ATOM 1945 C CA . GLY B 1 78 ? -21.953 12.188 -1.802 1 93.12 78 GLY B CA 1
ATOM 1946 C C . GLY B 1 78 ? -21.969 12.164 -0.285 1 93.12 78 GLY B C 1
ATOM 1947 O O . GLY B 1 78 ? -22.297 13.172 0.351 1 93.12 78 GLY B O 1
ATOM 1948 N N . GLN B 1 79 ? -21.641 11.086 0.291 1 95.31 79 GLN B N 1
ATOM 1949 C CA . GLN B 1 79 ? -21.578 10.961 1.743 1 95.31 79 GLN B CA 1
ATOM 1950 C C . GLN B 1 79 ? -20.156 10.781 2.23 1 95.31 79 GLN B C 1
ATOM 1952 O O . GLN B 1 79 ? -19.297 10.297 1.49 1 95.31 79 GLN B O 1
ATOM 1957 N N . VAL B 1 80 ? -19.969 11.18 3.514 1 96.38 80 VAL B N 1
ATOM 1958 C CA . VAL B 1 80 ? -18.656 11.031 4.137 1 96.38 80 VAL B CA 1
ATOM 1959 C C . VAL B 1 80 ? -18.688 9.883 5.141 1 96.38 80 VAL B C 1
ATOM 1961 O O . VAL B 1 80 ? -19.547 9.844 6.027 1 96.38 80 VAL B O 1
ATOM 1964 N N . PHE B 1 81 ? -17.797 8.953 4.938 1 96.06 81 PHE B N 1
ATOM 1965 C CA . PHE B 1 81 ? -17.672 7.805 5.824 1 96.06 81 PHE B CA 1
ATOM 1966 C C . PHE B 1 81 ? -16.406 7.891 6.668 1 96.06 81 PHE B C 1
ATOM 1968 O O . PHE B 1 81 ? -15.305 7.746 6.148 1 96.06 81 PHE B O 1
ATOM 1975 N N . GLY B 1 82 ? -16.578 8.188 8.016 1 94.5 82 GLY B N 1
ATOM 1976 C CA . GLY B 1 82 ? -15.531 7.906 8.969 1 94.5 82 GLY B CA 1
ATOM 1977 C C . GLY B 1 82 ? -15.5 6.457 9.422 1 94.5 82 GLY B C 1
ATOM 1978 O O . GLY B 1 82 ? -15.688 5.547 8.609 1 94.5 82 GLY B O 1
ATOM 1979 N N . LYS B 1 83 ? -15.164 6.238 10.648 1 95 83 LYS B N 1
ATOM 1980 C CA . LYS B 1 83 ? -15.25 4.891 11.203 1 95 83 LYS B CA 1
ATOM 1981 C C . LYS B 1 83 ? -16.703 4.484 11.438 1 95 83 LYS B C 1
ATOM 1983 O O . LYS B 1 83 ? -17.516 5.281 11.922 1 95 83 LYS B O 1
ATOM 1988 N N . PRO B 1 84 ? -17.031 3.211 10.992 1 97.62 84 PRO B N 1
ATOM 1989 C CA . PRO B 1 84 ? -18.391 2.775 11.289 1 97.62 84 PRO B CA 1
ATOM 1990 C C . PRO B 1 84 ? -18.672 2.693 12.789 1 97.62 84 PRO B C 1
ATOM 1992 O O . PRO B 1 84 ? -17.766 2.389 13.57 1 97.62 84 PRO B O 1
ATOM 1995 N N . SER B 1 85 ? -19.891 2.945 13.188 1 96.62 85 SER B N 1
ATOM 1996 C CA . SER B 1 85 ? -20.266 2.93 14.594 1 96.62 85 SER B CA 1
ATOM 1997 C C . SER B 1 85 ? -20.422 1.504 15.117 1 96.62 85 SER B C 1
ATOM 1999 O O . SER B 1 85 ? -20.422 1.275 16.328 1 96.62 85 SER B O 1
ATOM 2001 N N . GLY B 1 86 ? -20.562 0.525 14.18 1 98.06 86 GLY B N 1
ATOM 2002 C CA . GLY B 1 86 ? -20.719 -0.876 14.531 1 98.06 86 GLY B CA 1
ATOM 2003 C C . GLY B 1 86 ? -20.828 -1.787 13.32 1 98.06 86 GLY B C 1
ATOM 2004 O O . GLY B 1 86 ? -20.781 -1.32 12.18 1 98.06 86 GLY B O 1
ATOM 2005 N N . PRO B 1 87 ? -20.984 -3.074 13.633 1 98.44 87 PRO B N 1
ATOM 2006 C CA . PRO B 1 87 ? -20.984 -4.055 12.547 1 98.44 87 PRO B CA 1
ATOM 2007 C C . PRO B 1 87 ? -22.141 -3.869 11.578 1 98.44 87 PRO B C 1
ATOM 2009 O O . PRO B 1 87 ? -21.984 -4.074 10.367 1 98.44 87 PRO B O 1
ATOM 2012 N N . VAL B 1 88 ? -23.297 -3.5 12.086 1 98.62 88 VAL B N 1
ATOM 2013 C CA . VAL B 1 88 ? -24.484 -3.342 11.242 1 98.62 88 VAL B CA 1
ATOM 2014 C C . VAL B 1 88 ? -24.25 -2.23 10.227 1 98.62 88 VAL B C 1
ATOM 2016 O O . VAL B 1 88 ? -24.469 -2.42 9.031 1 98.62 88 VAL B O 1
ATOM 2019 N N . GLU B 1 89 ? -23.781 -1.151 10.695 1 98.44 89 GLU B N 1
ATOM 2020 C CA . GLU B 1 89 ? -23.469 -0.046 9.789 1 98.44 89 GLU B CA 1
ATOM 2021 C C . GLU B 1 89 ? -22.375 -0.426 8.805 1 98.44 89 GLU B C 1
ATOM 2023 O O . GLU B 1 89 ? -22.438 -0.067 7.625 1 98.44 89 GLU B O 1
ATOM 2028 N N . ALA B 1 90 ? -21.359 -1.101 9.297 1 98.62 90 ALA B N 1
ATOM 2029 C CA . ALA B 1 90 ? -20.25 -1.529 8.438 1 98.62 90 ALA B CA 1
ATOM 2030 C C . ALA B 1 90 ? -20.766 -2.404 7.297 1 98.62 90 ALA B C 1
ATOM 2032 O O . ALA B 1 90 ? -20.359 -2.229 6.145 1 98.62 90 ALA B O 1
ATOM 2033 N N . ILE B 1 91 ? -21.609 -3.307 7.586 1 98.81 91 ILE B N 1
ATOM 2034 C CA . ILE B 1 91 ? -22.172 -4.207 6.582 1 98.81 91 ILE B CA 1
ATOM 2035 C C . ILE B 1 91 ? -22.969 -3.406 5.555 1 98.81 91 ILE B C 1
ATOM 2037 O O . ILE B 1 91 ? -22.797 -3.592 4.348 1 98.81 91 ILE B O 1
ATOM 2041 N N . GLU B 1 92 ? -23.781 -2.543 6.031 1 98.5 92 GLU B N 1
ATOM 2042 C CA . GLU B 1 92 ? -24.594 -1.721 5.133 1 98.5 92 GLU B CA 1
ATOM 2043 C C . GLU B 1 92 ? -23.719 -0.903 4.191 1 98.5 92 GLU B C 1
ATOM 2045 O O . GLU B 1 92 ? -24 -0.812 2.994 1 98.5 92 GLU B O 1
ATOM 2050 N N . ARG B 1 93 ? -22.734 -0.332 4.734 1 98.5 93 ARG B N 1
ATOM 2051 C CA . ARG B 1 93 ? -21.828 0.455 3.916 1 98.5 93 ARG B CA 1
ATOM 2052 C C . ARG B 1 93 ? -21.156 -0.411 2.85 1 98.5 93 ARG B C 1
ATOM 2054 O O . ARG B 1 93 ? -21.109 -0.034 1.677 1 98.5 93 ARG B O 1
ATOM 2061 N N . TRP B 1 94 ? -20.641 -1.555 3.232 1 98.69 94 TRP B N 1
ATOM 2062 C CA . TRP B 1 94 ? -19.938 -2.42 2.299 1 98.69 94 TRP B CA 1
ATOM 2063 C C . TRP B 1 94 ? -20.875 -2.963 1.232 1 98.69 94 TRP B C 1
ATOM 2065 O O . TRP B 1 94 ? -20.484 -3.17 0.085 1 98.69 94 TRP B O 1
ATOM 2075 N N . GLN B 1 95 ? -22.141 -3.172 1.611 1 98.75 95 GLN B N 1
ATOM 2076 C CA . GLN B 1 95 ? -23.125 -3.586 0.615 1 98.75 95 GLN B CA 1
ATOM 2077 C C . GLN B 1 95 ? -23.25 -2.545 -0.494 1 98.75 95 GLN B C 1
ATOM 2079 O O . GLN B 1 95 ? -23.422 -2.895 -1.663 1 98.75 95 GLN B O 1
ATOM 2084 N N . ARG B 1 96 ? -23.172 -1.326 -0.114 1 98.25 96 ARG B N 1
ATOM 2085 C CA . ARG B 1 96 ? -23.266 -0.24 -1.084 1 98.25 96 ARG B CA 1
ATOM 2086 C C . ARG B 1 96 ? -21.953 -0.072 -1.846 1 98.25 96 ARG B C 1
ATOM 2088 O O . ARG B 1 96 ? -21.953 0.15 -3.059 1 98.25 96 ARG B O 1
ATOM 2095 N N . MET B 1 97 ? -20.875 -0.206 -1.207 1 98.38 97 MET B N 1
ATOM 2096 C CA . MET B 1 97 ? -19.547 0.07 -1.757 1 98.38 97 MET B CA 1
ATOM 2097 C C . MET B 1 97 ? -19.094 -1.051 -2.691 1 98.38 97 MET B C 1
ATOM 2099 O O . MET B 1 97 ? -18.391 -0.804 -3.67 1 98.38 97 MET B O 1
ATOM 2103 N N . ALA B 1 98 ? -19.547 -2.252 -2.416 1 98.56 98 ALA B N 1
ATOM 2104 C CA . ALA B 1 98 ? -19.078 -3.412 -3.17 1 98.56 98 ALA B CA 1
ATOM 2105 C C . ALA B 1 98 ? -19.312 -3.221 -4.668 1 98.56 98 ALA B C 1
ATOM 2107 O O . ALA B 1 98 ? -20.438 -2.953 -5.102 1 98.56 98 ALA B O 1
ATOM 2108 N N . GLY B 1 99 ? -18.188 -3.328 -5.418 1 98.44 99 GLY B N 1
ATOM 2109 C CA . GLY B 1 99 ? -18.281 -3.221 -6.863 1 98.44 99 GLY B CA 1
ATOM 2110 C C . GLY B 1 99 ? -18.312 -1.785 -7.355 1 98.44 99 GLY B C 1
ATOM 2111 O O . GLY B 1 99 ? -18.484 -1.535 -8.547 1 98.44 99 GLY B O 1
ATOM 2112 N N . SER B 1 100 ? -18.156 -0.862 -6.496 1 98.44 100 SER B N 1
ATOM 2113 C CA . SER B 1 100 ? -18.188 0.557 -6.832 1 98.44 100 SER B CA 1
ATOM 2114 C C . SER B 1 100 ? -16.859 1.234 -6.508 1 98.44 100 SER B C 1
ATOM 2116 O O . SER B 1 100 ? -15.812 0.579 -6.469 1 98.44 100 SER B O 1
ATOM 2118 N N . CYS B 1 101 ? -16.812 2.531 -6.516 1 98.56 101 CYS B N 1
ATOM 2119 C CA . CYS B 1 101 ? -15.602 3.279 -6.211 1 98.56 101 CYS B CA 1
ATOM 2120 C C . CYS B 1 101 ? -15.906 4.449 -5.281 1 98.56 101 CYS B C 1
ATOM 2122 O O . CYS B 1 101 ? -17.047 4.918 -5.211 1 98.56 101 CYS B O 1
ATOM 2124 N N . GLY B 1 102 ? -14.977 4.84 -4.535 1 98.56 102 GLY B N 1
ATOM 2125 C CA . GLY B 1 102 ? -15.031 6 -3.66 1 98.56 102 GLY B CA 1
ATOM 2126 C C . GLY B 1 102 ? -13.719 6.75 -3.576 1 98.56 102 GLY B C 1
ATOM 2127 O O . GLY B 1 102 ? -12.703 6.285 -4.09 1 98.56 102 GLY B O 1
ATOM 2128 N N . SER B 1 103 ? -13.789 7.926 -2.98 1 98.75 103 SER B N 1
ATOM 2129 C CA . SER B 1 103 ? -12.602 8.758 -2.846 1 98.75 103 SER B CA 1
ATOM 2130 C C . SER B 1 103 ? -12.125 8.812 -1.397 1 98.75 103 SER B C 1
ATOM 2132 O O . SER B 1 103 ? -12.859 9.266 -0.514 1 98.75 103 SER B O 1
ATOM 2134 N N . LEU B 1 104 ? -10.984 8.297 -1.162 1 98.81 104 LEU B N 1
ATOM 2135 C CA . LEU B 1 104 ? -10.383 8.484 0.155 1 98.81 104 LEU B CA 1
ATOM 2136 C C . LEU B 1 104 ? -9.633 9.805 0.226 1 98.81 104 LEU B C 1
ATOM 2138 O O . LEU B 1 104 ? -8.719 10.047 -0.566 1 98.81 104 LEU B O 1
ATOM 2142 N N . LEU B 1 105 ? -10.047 10.648 1.116 1 98.81 105 LEU B N 1
ATOM 2143 C CA . LEU B 1 105 ? -9.461 11.969 1.333 1 98.81 105 LEU B CA 1
ATOM 2144 C C . LEU B 1 105 ? -8.664 12.008 2.633 1 98.81 105 LEU B C 1
ATOM 2146 O O . LEU B 1 105 ? -9.18 11.648 3.693 1 98.81 105 LEU B O 1
ATOM 2150 N N . THR B 1 106 ? -7.449 12.383 2.527 1 98.75 106 THR B N 1
ATOM 2151 C CA . THR B 1 106 ? -6.645 12.594 3.729 1 98.75 106 THR B CA 1
ATOM 2152 C C . THR B 1 106 ? -6.137 14.031 3.795 1 98.75 106 THR B C 1
ATOM 2154 O O . THR B 1 106 ? -5.477 14.508 2.867 1 98.75 106 THR B O 1
ATOM 2157 N N . GLY B 1 107 ? -6.535 14.703 4.855 1 98.75 107 GLY B N 1
ATOM 2158 C CA . GLY B 1 107 ? -5.98 16.016 5.156 1 98.75 107 GLY B CA 1
ATOM 2159 C C . GLY B 1 107 ? -4.645 15.945 5.867 1 98.75 107 GLY B C 1
ATOM 2160 O O . GLY B 1 107 ? -4.395 15.023 6.652 1 98.75 107 GLY B O 1
ATOM 2161 N N . HIS B 1 108 ? -3.812 16.922 5.613 1 98.88 108 HIS B N 1
ATOM 2162 C CA . HIS B 1 108 ? -2.486 17.031 6.207 1 98.88 108 HIS B CA 1
ATOM 2163 C C . HIS B 1 108 ? -2.23 18.453 6.715 1 98.88 108 HIS B C 1
ATOM 2165 O O . HIS B 1 108 ? -2.617 19.422 6.066 1 98.88 108 HIS B O 1
ATOM 2171 N N . CYS B 1 109 ? -1.556 18.5 7.789 1 98.88 109 CYS B N 1
ATOM 2172 C CA . CYS B 1 109 ? -1.066 19.766 8.32 1 98.88 109 CYS B CA 1
ATOM 2173 C C . CYS B 1 109 ? 0.345 19.609 8.875 1 98.88 109 CYS B C 1
ATOM 2175 O O . CYS B 1 109 ? 0.588 18.781 9.75 1 98.88 109 CYS B O 1
ATOM 2177 N N . LEU B 1 110 ? 1.252 20.328 8.352 1 98.75 110 LEU B N 1
ATOM 2178 C CA . LEU B 1 110 ? 2.627 20.344 8.836 1 98.75 110 LEU B CA 1
ATOM 2179 C C . LEU B 1 110 ? 2.951 21.703 9.469 1 98.75 110 LEU B C 1
ATOM 2181 O O . LEU B 1 110 ? 2.807 22.75 8.82 1 98.75 110 LEU B O 1
ATOM 2185 N N . ILE B 1 111 ? 3.326 21.688 10.711 1 98.06 111 ILE B N 1
ATOM 2186 C CA . ILE B 1 111 ? 3.744 22.875 11.438 1 98.06 111 ILE B CA 1
ATOM 2187 C C . ILE B 1 111 ? 5.242 22.812 11.734 1 98.06 111 ILE B C 1
ATOM 2189 O O . ILE B 1 111 ? 5.699 21.906 12.438 1 98.06 111 ILE B O 1
ATOM 2193 N N . ARG B 1 112 ? 5.969 23.688 11.195 1 94.69 112 ARG B N 1
ATOM 2194 C CA . ARG B 1 112 ? 7.398 23.797 11.461 1 94.69 112 ARG B CA 1
ATOM 2195 C C . ARG B 1 112 ? 7.707 25.062 12.273 1 94.69 112 ARG B C 1
ATOM 2197 O O . ARG B 1 112 ? 7.02 26.078 12.141 1 94.69 112 ARG B O 1
ATOM 2204 N N . ARG B 1 113 ? 8.734 25 13.023 1 85 113 ARG B N 1
ATOM 2205 C CA . ARG B 1 113 ? 9.125 26.156 13.812 1 85 113 ARG B CA 1
ATOM 2206 C C . ARG B 1 113 ? 9.438 27.359 12.922 1 85 113 ARG B C 1
ATOM 2208 O O . ARG B 1 113 ? 10.211 27.234 11.969 1 85 113 ARG B O 1
ATOM 2215 N N . ARG B 1 114 ? 8.852 28.531 13.164 1 85.12 114 ARG B N 1
ATOM 2216 C CA . ARG B 1 114 ? 9.086 29.828 12.531 1 85.12 114 ARG B CA 1
ATOM 2217 C C . ARG B 1 114 ? 8.75 29.766 11.047 1 85.12 114 ARG B C 1
ATOM 2219 O O . ARG B 1 114 ? 9.391 30.453 10.242 1 85.12 114 ARG B O 1
ATOM 2226 N N . GLN B 1 115 ? 7.93 28.844 10.547 1 91.56 115 GLN B N 1
ATOM 2227 C CA . GLN B 1 115 ? 7.434 28.75 9.18 1 91.56 115 GLN B CA 1
ATOM 2228 C C . GLN B 1 115 ? 5.91 28.672 9.148 1 91.56 115 GLN B C 1
ATOM 2230 O O . GLN B 1 115 ? 5.289 28.25 10.125 1 91.56 115 GLN B O 1
ATOM 2235 N N . PRO B 1 116 ? 5.355 29.172 8.117 1 92.81 116 PRO B N 1
ATOM 2236 C CA . PRO B 1 116 ? 3.904 29.031 7.996 1 92.81 116 PRO B CA 1
ATOM 2237 C C . PRO B 1 116 ? 3.453 27.562 7.945 1 92.81 116 PRO B C 1
ATOM 2239 O O . PRO B 1 116 ? 4.18 26.719 7.43 1 92.81 116 PRO B O 1
ATOM 2242 N N . GLU B 1 117 ? 2.293 27.328 8.469 1 96.56 117 GLU B N 1
ATOM 2243 C CA . GLU B 1 117 ? 1.692 26 8.367 1 96.56 117 GLU B CA 1
ATOM 2244 C C . GLU B 1 117 ? 1.433 25.625 6.91 1 96.56 117 GLU B C 1
ATOM 2246 O O . GLU B 1 117 ? 1.094 26.484 6.094 1 96.56 117 GLU B O 1
ATOM 2251 N N . VAL B 1 118 ? 1.606 24.375 6.617 1 98.19 118 VAL B N 1
ATOM 2252 C CA . VAL B 1 118 ? 1.294 23.844 5.289 1 98.19 118 VAL B CA 1
ATOM 2253 C C . VAL B 1 118 ? 0.099 22.906 5.375 1 98.19 118 VAL B C 1
ATOM 2255 O O . VAL B 1 118 ? 0.11 21.938 6.152 1 98.19 118 VAL B O 1
ATOM 2258 N N . LEU B 1 119 ? -0.936 23.219 4.641 1 98.5 119 LEU B N 1
ATOM 2259 C CA . LEU B 1 119 ? -2.146 22.406 4.586 1 98.5 119 LEU B CA 1
ATOM 2260 C C . LEU B 1 119 ? -2.326 21.797 3.203 1 98.5 119 LEU B C 1
ATOM 2262 O O . LEU B 1 119 ? -2.035 22.438 2.191 1 98.5 119 LEU B O 1
ATOM 2266 N N . ALA B 1 120 ? -2.779 20.578 3.205 1 98.75 120 ALA B N 1
ATOM 2267 C CA . ALA B 1 120 ? -3.1 19.922 1.938 1 98.75 120 ALA B CA 1
ATOM 2268 C C . ALA B 1 120 ? -4.121 18.797 2.139 1 98.75 120 ALA B C 1
ATOM 2270 O O . ALA B 1 120 ? -4.266 18.281 3.244 1 98.75 120 ALA B O 1
ATOM 2271 N N . CYS B 1 121 ? -4.883 18.562 1.165 1 98.88 121 CYS B N 1
ATOM 2272 C CA . CYS B 1 121 ? -5.711 17.359 1.061 1 98.88 121 CYS B CA 1
ATOM 2273 C C . CYS B 1 121 ? -5.328 16.531 -0.164 1 98.88 121 CYS B C 1
ATOM 2275 O O . CYS B 1 121 ? -5.184 17.078 -1.261 1 98.88 121 CYS B O 1
ATOM 2277 N N . VAL B 1 122 ? -5.051 15.297 0.013 1 98.88 122 VAL B N 1
ATOM 2278 C CA . VAL B 1 122 ? -4.766 14.383 -1.087 1 98.88 122 VAL B CA 1
ATOM 2279 C C . VAL B 1 122 ? -5.93 13.414 -1.271 1 98.88 122 VAL B C 1
ATOM 2281 O O . VAL B 1 122 ? -6.477 12.898 -0.292 1 98.88 122 VAL B O 1
ATOM 2284 N N . GLU B 1 123 ? -6.309 13.227 -2.475 1 98.81 123 GLU B N 1
ATOM 2285 C CA . GLU B 1 123 ? -7.406 12.336 -2.822 1 98.81 123 GLU B CA 1
ATOM 2286 C C . GLU B 1 123 ? -6.906 11.117 -3.6 1 98.81 123 GLU B C 1
ATOM 2288 O O . GLU B 1 123 ? -6.043 11.25 -4.473 1 98.81 123 GLU B O 1
ATOM 2293 N N . THR B 1 124 ? -7.379 9.984 -3.271 1 98.88 124 THR B N 1
ATOM 2294 C CA . THR B 1 124 ? -7.129 8.758 -4.027 1 98.88 124 THR B CA 1
ATOM 2295 C C . THR B 1 124 ? -8.43 8.023 -4.316 1 98.88 124 THR B C 1
ATOM 2297 O O . THR B 1 124 ? -9.258 7.836 -3.422 1 98.88 124 THR B O 1
ATOM 2300 N N . LEU B 1 125 ? -8.633 7.637 -5.535 1 98.88 125 LEU B N 1
ATOM 2301 C CA . LEU B 1 125 ? -9.797 6.832 -5.895 1 98.88 125 LEU B CA 1
ATOM 2302 C C . LEU B 1 125 ? -9.57 5.367 -5.551 1 98.88 125 LEU B C 1
ATOM 2304 O O . LEU B 1 125 ? -8.539 4.793 -5.902 1 98.88 125 LEU B O 1
ATOM 2308 N N . VAL B 1 126 ? -10.508 4.777 -4.875 1 98.88 126 VAL B N 1
ATOM 2309 C CA . VAL B 1 126 ? -10.445 3.383 -4.449 1 98.88 126 VAL B CA 1
ATOM 2310 C C . VAL B 1 126 ? -11.531 2.576 -5.16 1 98.88 126 VAL B C 1
ATOM 2312 O O . VAL B 1 126 ? -12.711 2.936 -5.113 1 98.88 126 VAL B O 1
ATOM 2315 N N . ARG B 1 127 ? -11.133 1.568 -5.816 1 98.88 127 ARG B N 1
ATOM 2316 C CA . ARG B 1 127 ? -12.086 0.643 -6.426 1 98.88 127 ARG B CA 1
ATOM 2317 C C . ARG B 1 127 ? -12.289 -0.588 -5.547 1 98.88 127 ARG B C 1
ATOM 2319 O O . ARG B 1 127 ? -11.344 -1.329 -5.277 1 98.88 127 ARG B O 1
ATOM 2326 N N . PHE B 1 128 ? -13.523 -0.779 -5.137 1 98.81 128 PHE B N 1
ATOM 2327 C CA . PHE B 1 128 ? -13.867 -1.873 -4.234 1 98.81 128 PHE B CA 1
ATOM 2328 C C . PHE B 1 128 ? -14.25 -3.119 -5.02 1 98.81 128 PHE B C 1
ATOM 2330 O O . PHE B 1 128 ? -14.93 -3.027 -6.051 1 98.81 128 PHE B O 1
ATOM 2337 N N . ALA B 1 129 ? -13.867 -4.246 -4.555 1 98.56 129 ALA B N 1
ATOM 2338 C CA . ALA B 1 129 ? -14.234 -5.512 -5.18 1 98.56 129 ALA B CA 1
ATOM 2339 C C . ALA B 1 129 ? -15.734 -5.762 -5.086 1 98.56 129 ALA B C 1
ATOM 2341 O O . ALA B 1 129 ? -16.391 -5.277 -4.164 1 98.56 129 ALA B O 1
ATOM 2342 N N . PRO B 1 130 ? -16.266 -6.48 -6.078 1 98.5 130 PRO B N 1
ATOM 2343 C CA . PRO B 1 130 ? -17.688 -6.852 -6.004 1 98.5 130 PRO B CA 1
ATOM 2344 C C . PRO B 1 130 ? -17.953 -7.988 -5.023 1 98.5 130 PRO B C 1
ATOM 2346 O O . PRO B 1 130 ? -18.281 -9.102 -5.441 1 98.5 130 PRO B O 1
ATOM 2349 N N . LEU B 1 131 ? -17.906 -7.73 -3.762 1 98.38 131 LEU B N 1
ATOM 2350 C CA . LEU B 1 131 ? -18 -8.727 -2.699 1 98.38 131 LEU B CA 1
ATOM 2351 C C . LEU B 1 131 ? -19.422 -9.258 -2.59 1 98.38 131 LEU B C 1
ATOM 2353 O O . LEU B 1 131 ? -20.391 -8.508 -2.732 1 98.38 131 LEU B O 1
ATOM 2357 N N . SER B 1 132 ? -19.547 -10.5 -2.354 1 98.19 132 SER B N 1
ATOM 2358 C CA . SER B 1 132 ? -20.828 -11.086 -1.982 1 98.19 132 SER B CA 1
ATOM 2359 C C . SER B 1 132 ? -21.219 -10.719 -0.553 1 98.19 132 SER B C 1
ATOM 2361 O O . SER B 1 132 ? -20.375 -10.234 0.213 1 98.19 132 SER B O 1
ATOM 2363 N N . GLN B 1 133 ? -22.5 -10.984 -0.217 1 98.5 133 GLN B N 1
ATOM 2364 C CA . GLN B 1 133 ? -22.969 -10.742 1.146 1 98.5 133 GLN B CA 1
ATOM 2365 C C . GLN B 1 133 ? -22.141 -11.539 2.156 1 98.5 133 GLN B C 1
ATOM 2367 O O . GLN B 1 133 ? -21.766 -11.016 3.211 1 98.5 133 GLN B O 1
ATOM 2372 N N . ALA B 1 134 ? -21.797 -12.734 1.823 1 98.25 134 ALA B N 1
ATOM 2373 C CA . ALA B 1 134 ? -21.016 -13.594 2.717 1 98.25 134 ALA B CA 1
ATOM 2374 C C . ALA B 1 134 ? -19.609 -13.039 2.924 1 98.25 134 ALA B C 1
ATOM 2376 O O . ALA B 1 134 ? -19.094 -13.062 4.039 1 98.25 134 ALA B O 1
ATOM 2377 N N . GLU B 1 135 ? -18.984 -12.57 1.883 1 97.69 135 GLU B N 1
ATOM 2378 C CA . GLU B 1 135 ? -17.641 -11.984 1.971 1 97.69 135 GLU B CA 1
ATOM 2379 C C . GLU B 1 135 ? -17.656 -10.719 2.818 1 97.69 135 GLU B C 1
ATOM 2381 O O . GLU B 1 135 ? -16.75 -10.484 3.609 1 97.69 135 GLU B O 1
ATOM 2386 N N . ILE B 1 136 ? -18.688 -9.93 2.611 1 98.62 136 ILE B N 1
ATOM 2387 C CA . ILE B 1 136 ? -18.844 -8.703 3.387 1 98.62 136 ILE B CA 1
ATOM 2388 C C . ILE B 1 136 ? -18.953 -9.039 4.871 1 98.62 136 ILE B C 1
ATOM 2390 O O . ILE B 1 136 ? -18.234 -8.469 5.699 1 98.62 136 ILE B O 1
ATOM 2394 N N . GLU B 1 137 ? -19.797 -9.969 5.199 1 98.75 137 GLU B N 1
ATOM 2395 C CA . GLU B 1 137 ? -20.016 -10.352 6.59 1 98.75 137 GLU B CA 1
ATOM 2396 C C . GLU B 1 137 ? -18.75 -10.93 7.211 1 98.75 137 GLU B C 1
ATOM 2398 O O . GLU B 1 137 ? -18.438 -10.641 8.367 1 98.75 137 GLU B O 1
ATOM 2403 N N . ALA B 1 138 ? -18.031 -11.703 6.453 1 97.94 138 ALA B N 1
ATOM 2404 C CA . ALA B 1 138 ? -16.781 -12.273 6.945 1 97.94 138 ALA B CA 1
ATOM 2405 C C . ALA B 1 138 ? -15.75 -11.188 7.234 1 97.94 138 ALA B C 1
ATOM 2407 O O . ALA B 1 138 ? -15.055 -11.234 8.25 1 97.94 138 ALA B O 1
ATOM 2408 N N . TYR B 1 139 ? -15.703 -10.242 6.352 1 98.31 139 TYR B N 1
ATOM 2409 C CA . TYR B 1 139 ? -14.758 -9.148 6.559 1 98.31 139 TYR B CA 1
ATOM 2410 C C . TYR B 1 139 ? -15.133 -8.328 7.781 1 98.31 139 TYR B C 1
ATOM 2412 O O . TYR B 1 139 ? -14.289 -8.055 8.641 1 98.31 139 TYR B O 1
ATOM 2420 N N . VAL B 1 140 ? -16.359 -7.941 7.91 1 98.69 140 VAL B N 1
ATOM 2421 C CA . VAL B 1 140 ? -16.812 -7.137 9.039 1 98.69 140 VAL B CA 1
ATOM 2422 C C . VAL B 1 140 ? -16.609 -7.906 10.336 1 98.69 140 VAL B C 1
ATOM 2424 O O . VAL B 1 140 ? -16.25 -7.324 11.359 1 98.69 140 VAL B O 1
ATOM 2427 N N . ALA B 1 141 ? -16.766 -9.242 10.289 1 98.38 141 ALA B N 1
ATOM 2428 C CA . ALA B 1 141 ? -16.625 -10.094 11.461 1 98.38 141 ALA B CA 1
ATOM 2429 C C . ALA B 1 141 ? -15.188 -10.078 11.977 1 98.38 141 ALA B C 1
ATOM 2431 O O . ALA B 1 141 ? -14.938 -10.383 13.148 1 98.38 141 ALA B O 1
ATOM 2432 N N . SER B 1 142 ? -14.266 -9.781 11.133 1 97.75 142 SER B N 1
ATOM 2433 C CA . SER B 1 142 ? -12.867 -9.703 11.562 1 97.75 142 SER B CA 1
ATOM 2434 C C . SER B 1 142 ? -12.664 -8.555 12.555 1 97.75 142 SER B C 1
ATOM 2436 O O . SER B 1 142 ? -11.656 -8.516 13.258 1 97.75 142 SER B O 1
ATOM 2438 N N . GLY B 1 143 ? -13.57 -7.551 12.523 1 98.19 143 GLY B N 1
ATOM 2439 C CA . GLY B 1 143 ? -13.461 -6.379 13.383 1 98.19 143 GLY B CA 1
ATOM 2440 C C . GLY B 1 143 ? -12.656 -5.254 12.75 1 98.19 143 GLY B C 1
ATOM 2441 O O . GLY B 1 143 ? -12.75 -4.105 13.18 1 98.19 143 GLY B O 1
ATOM 2442 N N . GLU B 1 144 ? -11.914 -5.48 11.711 1 97.62 144 GLU B N 1
ATOM 2443 C CA . GLU B 1 144 ? -10.992 -4.527 11.094 1 97.62 144 GLU B CA 1
ATOM 2444 C C . GLU B 1 144 ? -11.742 -3.311 10.562 1 97.62 144 GLU B C 1
ATOM 2446 O O . GLU B 1 144 ? -11.336 -2.17 10.797 1 97.62 144 GLU B O 1
ATOM 2451 N N . PRO B 1 145 ? -12.867 -3.438 9.93 1 97.94 145 PRO B N 1
ATOM 2452 C CA . PRO B 1 145 ? -13.562 -2.281 9.352 1 97.94 145 PRO B CA 1
ATOM 2453 C C . PRO B 1 145 ? -13.953 -1.247 10.406 1 97.94 145 PRO B C 1
ATOM 2455 O O . PRO B 1 145 ? -14.031 -0.053 10.102 1 97.94 145 PRO B O 1
ATOM 2458 N N . LEU B 1 146 ? -14.156 -1.703 11.625 1 97.5 146 LEU B N 1
ATOM 2459 C CA . LEU B 1 146 ? -14.672 -0.826 12.672 1 97.5 146 LEU B CA 1
ATOM 2460 C C . LEU B 1 146 ? -13.586 0.129 13.156 1 97.5 146 LEU B C 1
ATOM 2462 O O . LEU B 1 146 ? -13.883 1.11 13.844 1 97.5 146 LEU B O 1
ATOM 2466 N N . GLN B 1 147 ? -12.352 -0.112 12.727 1 95.31 147 GLN B N 1
ATOM 2467 C CA . GLN B 1 147 ? -11.219 0.642 13.266 1 95.31 147 GLN B CA 1
ATOM 2468 C C . GLN B 1 147 ? -10.648 1.599 12.227 1 95.31 147 GLN B C 1
ATOM 2470 O O . GLN B 1 147 ? -9.641 2.258 12.469 1 95.31 147 GLN B O 1
ATOM 2475 N N . CYS B 1 148 ? -11.289 1.703 11.07 1 94.44 148 CYS B N 1
ATOM 2476 C CA . CYS B 1 148 ? -10.688 2.428 9.961 1 94.44 148 CYS B CA 1
ATOM 2477 C C . CYS B 1 148 ? -11.695 3.373 9.32 1 94.44 148 CYS B C 1
ATOM 2479 O O . CYS B 1 148 ? -12.867 3.025 9.164 1 94.44 148 CYS B O 1
ATOM 2481 N N . ALA B 1 149 ? -11.125 4.535 8.898 1 92.31 149 ALA B N 1
ATOM 2482 C CA . ALA B 1 149 ? -11.938 5.406 8.055 1 92.31 149 ALA B CA 1
ATOM 2483 C C . ALA B 1 149 ? -12.359 4.691 6.773 1 92.31 149 ALA B C 1
ATOM 2485 O O . ALA B 1 149 ? -11.562 3.977 6.164 1 92.31 149 ALA B O 1
ATOM 2486 N N . GLY B 1 150 ? -13.641 4.805 6.418 1 94.75 150 GLY B N 1
ATOM 2487 C CA . GLY B 1 150 ? -14.164 4.156 5.223 1 94.75 150 GLY B CA 1
ATOM 2488 C C . GLY B 1 150 ? -14.523 2.699 5.441 1 94.75 150 GLY B C 1
ATOM 2489 O O . GLY B 1 150 ? -15.18 2.084 4.598 1 94.75 150 GLY B O 1
ATOM 2490 N N . GLY B 1 151 ? -14.07 2.115 6.543 1 97.44 151 GLY B N 1
ATOM 2491 C CA . GLY B 1 151 ? -14.445 0.75 6.883 1 97.44 151 GLY B CA 1
ATOM 2492 C C . GLY B 1 151 ? -13.508 -0.287 6.285 1 97.44 151 GLY B C 1
ATOM 2493 O O . GLY B 1 151 ? -13.93 -1.405 5.98 1 97.44 151 GLY B O 1
ATOM 2494 N N . PHE B 1 152 ? -12.305 0.061 6.02 1 98.12 152 PHE B N 1
ATOM 2495 C CA . PHE B 1 152 ? -11.359 -0.929 5.52 1 98.12 152 PHE B CA 1
ATOM 2496 C C . PHE B 1 152 ? -9.922 -0.491 5.789 1 98.12 152 PHE B C 1
ATOM 2498 O O . PHE B 1 152 ? -9.656 0.696 5.988 1 98.12 152 PHE B O 1
ATOM 2505 N N . ALA B 1 153 ? -9.016 -1.412 5.844 1 97.06 153 ALA B N 1
ATOM 2506 C CA . ALA B 1 153 ? -7.57 -1.188 5.898 1 97.06 153 ALA B CA 1
ATOM 2507 C C . ALA B 1 153 ? -6.867 -1.829 4.707 1 97.06 153 ALA B C 1
ATOM 2509 O O . ALA B 1 153 ? -6.965 -3.041 4.5 1 97.06 153 ALA B O 1
ATOM 2510 N N . LEU B 1 154 ? -6.156 -0.985 3.98 1 96.38 154 LEU B N 1
ATOM 2511 C CA . LEU B 1 154 ? -5.453 -1.469 2.799 1 96.38 154 LEU B CA 1
ATOM 2512 C C . LEU B 1 154 ? -4.379 -2.48 3.184 1 96.38 154 LEU B C 1
ATOM 2514 O O . LEU B 1 154 ? -4.191 -3.486 2.492 1 96.38 154 LEU B O 1
ATOM 2518 N N . GLU B 1 155 ? -3.686 -2.24 4.301 1 94.62 155 GLU B N 1
ATOM 2519 C CA . GLU B 1 155 ? -2.562 -3.068 4.73 1 94.62 155 GLU B CA 1
ATOM 2520 C C . GLU B 1 155 ? -3.027 -4.195 5.652 1 94.62 155 GLU B C 1
ATOM 2522 O O . GLU B 1 155 ? -2.27 -4.656 6.504 1 94.62 155 GLU B O 1
ATOM 2527 N N . GLY B 1 156 ? -4.203 -4.547 5.641 1 95.88 156 GLY B N 1
ATOM 2528 C CA . GLY B 1 156 ? -4.797 -5.645 6.387 1 95.88 156 GLY B CA 1
ATOM 2529 C C . GLY B 1 156 ? -5.648 -6.559 5.527 1 95.88 156 GLY B C 1
ATOM 2530 O O . GLY B 1 156 ? -5.324 -6.805 4.363 1 95.88 156 GLY B O 1
ATOM 2531 N N . ARG B 1 157 ? -6.699 -7.121 6.184 1 97.19 157 ARG B N 1
ATOM 2532 C CA . ARG B 1 157 ? -7.609 -8 5.457 1 97.19 157 ARG B CA 1
ATOM 2533 C C . ARG B 1 157 ? -8.328 -7.246 4.344 1 97.19 157 ARG B C 1
ATOM 2535 O O . ARG B 1 157 ? -8.719 -7.844 3.338 1 97.19 157 ARG B O 1
ATOM 2542 N N . GLY B 1 158 ? -8.43 -5.945 4.547 1 97.69 158 GLY B N 1
ATOM 2543 C CA . GLY B 1 158 ? -9.086 -5.121 3.543 1 97.69 158 GLY B CA 1
ATOM 2544 C C . GLY B 1 158 ? -8.383 -5.148 2.199 1 97.69 158 GLY B C 1
ATOM 2545 O O . GLY B 1 158 ? -8.977 -4.809 1.174 1 97.69 158 GLY B O 1
ATOM 2546 N N . GLY B 1 159 ? -7.086 -5.469 2.225 1 97.75 159 GLY B N 1
ATOM 2547 C CA . GLY B 1 159 ? -6.363 -5.59 0.968 1 97.75 159 GLY B CA 1
ATOM 2548 C C . GLY 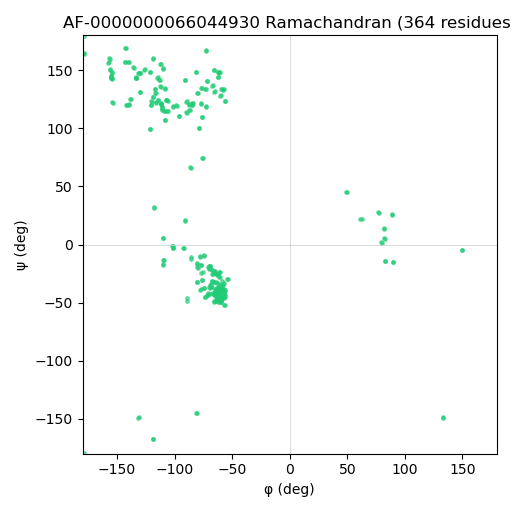B 1 159 ? -7.023 -6.547 -0.008 1 97.75 159 GLY B C 1
ATOM 2549 O O . GLY B 1 159 ? -6.926 -6.363 -1.224 1 97.75 159 GLY B O 1
ATOM 2550 N N . LEU B 1 160 ? -7.719 -7.566 0.472 1 97.94 160 LEU B N 1
ATOM 2551 C CA . LEU B 1 160 ? -8.438 -8.531 -0.352 1 97.94 160 LEU B CA 1
ATOM 2552 C C . LEU B 1 160 ? -9.656 -7.895 -1.004 1 97.94 160 LEU B C 1
ATOM 2554 O O . LEU B 1 160 ? -10.156 -8.391 -2.018 1 97.94 160 LEU B O 1
ATOM 2558 N N . CYS B 1 161 ? -10.086 -6.816 -0.429 1 98.25 161 CYS B N 1
ATOM 2559 C CA . CYS B 1 161 ? -11.383 -6.254 -0.803 1 98.25 161 CYS B CA 1
ATOM 2560 C C . CYS B 1 161 ? -11.211 -5.062 -1.738 1 98.25 161 CYS B C 1
ATOM 2562 O O . CYS B 1 161 ? -12.195 -4.465 -2.178 1 98.25 161 CYS B O 1
ATOM 2564 N N . ILE B 1 162 ? -9.992 -4.676 -2.055 1 98.56 162 ILE B N 1
ATOM 2565 C CA . ILE B 1 162 ? -9.703 -3.52 -2.891 1 98.56 162 ILE B CA 1
ATOM 2566 C C . ILE B 1 162 ? -9.141 -3.98 -4.234 1 98.56 162 ILE B C 1
ATOM 2568 O O . ILE B 1 162 ? -8.055 -4.57 -4.293 1 98.56 162 ILE B O 1
ATOM 2572 N N . ASP B 1 163 ? -9.797 -3.686 -5.297 1 98.5 163 ASP B N 1
ATOM 2573 C CA . ASP B 1 163 ? -9.398 -4.121 -6.633 1 98.5 163 ASP B CA 1
ATOM 2574 C C . ASP B 1 163 ? -8.289 -3.227 -7.188 1 98.5 163 ASP B C 1
ATOM 2576 O O . ASP B 1 163 ? -7.473 -3.674 -7.996 1 98.5 163 ASP B O 1
ATOM 2580 N N . GLY B 1 164 ? -8.375 -1.967 -6.773 1 98.69 164 GLY B N 1
ATOM 2581 C CA . GLY B 1 164 ? -7.355 -1.077 -7.312 1 98.69 164 GLY B CA 1
ATOM 2582 C C . GLY B 1 164 ? -7.465 0.341 -6.785 1 98.69 164 GLY B C 1
ATOM 2583 O O . GLY B 1 164 ? -8.461 0.7 -6.156 1 98.69 164 GLY B O 1
ATOM 2584 N N . LEU B 1 165 ? -6.418 1.037 -6.992 1 98.81 165 LEU B N 1
ATOM 2585 C CA . LEU B 1 165 ? -6.32 2.449 -6.641 1 98.81 165 LEU B CA 1
ATOM 2586 C C . LEU B 1 165 ? -6.016 3.297 -7.875 1 98.81 165 LEU B C 1
ATOM 2588 O O . LEU B 1 165 ? -5.406 2.812 -8.828 1 98.81 165 LEU B O 1
ATOM 2592 N N . ASP B 1 166 ? -6.465 4.473 -7.918 1 98.81 166 ASP B N 1
ATOM 2593 C CA . ASP B 1 166 ? -5.965 5.531 -8.789 1 98.81 166 ASP B CA 1
ATOM 2594 C C . ASP B 1 166 ? -5.492 6.734 -7.969 1 98.81 166 ASP B C 1
ATOM 2596 O O . ASP B 1 166 ? -6.305 7.562 -7.551 1 98.81 166 ASP B O 1
ATOM 2600 N N . GLY B 1 167 ? -4.223 6.84 -7.758 1 98.75 167 GLY B N 1
ATOM 2601 C CA . GLY B 1 167 ? -3.641 7.883 -6.926 1 98.75 167 GLY B CA 1
ATOM 2602 C C . GLY B 1 167 ? -2.611 7.355 -5.941 1 98.75 167 GLY B C 1
ATOM 2603 O O . GLY B 1 167 ? -1.877 6.414 -6.25 1 98.75 167 GLY B O 1
ATOM 2604 N N . CYS B 1 168 ? -2.516 8 -4.809 1 98.69 168 CYS B N 1
ATOM 2605 C CA . CYS B 1 168 ? -1.453 7.797 -3.832 1 98.69 168 CYS B CA 1
ATOM 2606 C C . CYS B 1 168 ? -1.835 6.715 -2.83 1 98.69 168 CYS B C 1
ATOM 2608 O O . CYS B 1 168 ? -2.713 6.922 -1.989 1 98.69 168 CYS B O 1
ATOM 2610 N N . TYR B 1 169 ? -1.122 5.586 -2.846 1 98.44 169 TYR B N 1
ATOM 2611 C CA . TYR B 1 169 ? -1.48 4.461 -1.989 1 98.44 169 TYR B CA 1
ATOM 2612 C C . TYR B 1 169 ? -1.326 4.828 -0.518 1 98.44 169 TYR B C 1
ATOM 2614 O O . TYR B 1 169 ? -2.145 4.43 0.315 1 98.44 169 TYR B O 1
ATOM 2622 N N . SER B 1 170 ? -0.238 5.551 -0.122 1 98.5 170 SER B N 1
ATOM 2623 C CA . SER B 1 170 ? 0.008 5.891 1.276 1 98.5 170 SER B CA 1
ATOM 2624 C C . SER B 1 170 ? -1.036 6.871 1.799 1 98.5 170 SER B C 1
ATOM 2626 O O . SER B 1 170 ? -1.307 6.918 3 1 98.5 170 SER B O 1
ATOM 2628 N N . ASN B 1 171 ? -1.619 7.633 0.875 1 98.56 171 ASN B N 1
ATOM 2629 C CA . ASN B 1 171 ? -2.766 8.461 1.229 1 98.56 171 ASN B CA 1
ATOM 2630 C C . ASN B 1 171 ? -3.93 7.621 1.746 1 98.56 171 ASN B C 1
ATOM 2632 O O . ASN B 1 171 ? -4.602 8.008 2.705 1 98.56 171 ASN B O 1
ATOM 2636 N N . VAL B 1 172 ? -4.148 6.488 1.108 1 98.5 172 VAL B N 1
ATOM 2637 C CA . VAL B 1 172 ? -5.238 5.594 1.489 1 98.5 172 VAL B CA 1
ATOM 2638 C C . VAL B 1 172 ? -4.957 4.988 2.863 1 98.5 172 VAL B C 1
ATOM 2640 O O . VAL B 1 172 ? -5.879 4.758 3.648 1 98.5 172 VAL B O 1
ATOM 2643 N N . ILE B 1 173 ? -3.695 4.801 3.141 1 97.62 173 ILE B N 1
ATOM 2644 C CA . ILE B 1 173 ? -3.305 4.254 4.434 1 97.62 173 ILE B CA 1
ATOM 2645 C C . ILE B 1 173 ? -3.455 5.324 5.512 1 97.62 173 ILE B C 1
ATOM 2647 O O . ILE B 1 173 ? -3.846 5.02 6.645 1 97.62 173 ILE B O 1
ATOM 2651 N N . GLY B 1 174 ? -3.127 6.598 5.16 1 97.88 174 GLY B N 1
ATOM 2652 C CA . GLY B 1 174 ? -3.43 7.621 6.145 1 97.88 174 GLY B CA 1
ATOM 2653 C C . GLY B 1 174 ? -2.475 8.797 6.098 1 97.88 174 GLY B C 1
ATOM 2654 O O . GLY B 1 174 ? -2.611 9.75 6.871 1 97.88 174 GLY B O 1
ATOM 2655 N N . LEU B 1 175 ? -1.499 8.734 5.301 1 98.56 175 LEU B N 1
ATOM 2656 C CA . LEU B 1 175 ? -0.498 9.781 5.133 1 98.56 175 LEU B CA 1
ATOM 2657 C C . LEU B 1 175 ? 0.122 9.719 3.74 1 98.56 175 LEU B C 1
ATOM 2659 O O . LEU B 1 175 ? 0.672 8.695 3.344 1 98.56 175 LEU B O 1
ATOM 2663 N N . SER B 1 176 ? 0.01 10.836 3.014 1 98.69 176 SER B N 1
ATOM 2664 C CA . SER B 1 176 ? 0.646 10.883 1.7 1 98.69 176 SER B CA 1
ATOM 2665 C C . SER B 1 176 ? 2.154 11.07 1.823 1 98.69 176 SER B C 1
ATOM 2667 O O . SER B 1 176 ? 2.623 12.172 2.123 1 98.69 176 SER B O 1
ATOM 2669 N N . LEU B 1 177 ? 2.904 10.039 1.501 1 98.38 177 LEU B N 1
ATOM 2670 C CA . LEU B 1 177 ? 4.359 10.109 1.571 1 98.38 177 LEU B CA 1
ATOM 2671 C C . LEU B 1 177 ? 4.914 11.016 0.476 1 98.38 177 LEU B C 1
ATOM 2673 O O . LEU B 1 177 ? 5.797 11.836 0.731 1 98.38 177 LEU B O 1
ATOM 2677 N N . PRO B 1 178 ? 4.359 10.898 -0.749 1 97.19 178 PRO B N 1
ATOM 2678 C CA . PRO B 1 178 ? 4.887 11.82 -1.761 1 97.19 178 PRO B CA 1
ATOM 2679 C C . PRO B 1 178 ? 4.641 13.289 -1.408 1 97.19 178 PRO B C 1
ATOM 2681 O O . PRO B 1 178 ? 5.488 14.141 -1.688 1 97.19 178 PRO B O 1
ATOM 2684 N N . TRP B 1 179 ? 3.486 13.641 -0.858 1 98 179 TRP B N 1
ATOM 2685 C CA . TRP B 1 179 ? 3.281 15.016 -0.398 1 98 179 TRP B CA 1
ATOM 2686 C C . TRP B 1 179 ? 4.305 15.391 0.667 1 98 179 TRP B C 1
ATOM 2688 O O . TRP B 1 179 ? 4.91 16.469 0.604 1 98 179 TRP B O 1
ATOM 2698 N N . LEU B 1 180 ? 4.449 14.484 1.635 1 97.81 180 LEU B N 1
ATOM 2699 C CA . LEU B 1 180 ? 5.395 14.75 2.717 1 97.81 180 LEU B CA 1
ATOM 2700 C C . LEU B 1 180 ? 6.793 15.008 2.168 1 97.81 180 LEU B C 1
ATOM 2702 O O . LEU B 1 180 ? 7.496 15.906 2.641 1 97.81 180 LEU B O 1
ATOM 2706 N N . ARG B 1 181 ? 7.191 14.258 1.147 1 96.12 181 ARG B N 1
ATOM 2707 C CA . ARG B 1 181 ? 8.492 14.43 0.511 1 96.12 181 ARG B CA 1
ATOM 2708 C C . ARG B 1 181 ? 8.656 15.852 -0.023 1 96.12 181 ARG B C 1
ATOM 2710 O O . ARG B 1 181 ? 9.742 16.438 0.053 1 96.12 181 ARG B O 1
ATOM 2717 N N . THR B 1 182 ? 7.613 16.469 -0.491 1 95.88 182 THR B N 1
ATOM 2718 C CA . THR B 1 182 ? 7.695 17.766 -1.14 1 95.88 182 THR B CA 1
ATOM 2719 C C . THR B 1 182 ? 7.777 18.875 -0.102 1 95.88 182 THR B C 1
ATOM 2721 O O . THR B 1 182 ? 8.211 20 -0.411 1 95.88 182 THR B O 1
ATOM 2724 N N . VAL B 1 183 ? 7.395 18.609 1.078 1 95.12 183 VAL B N 1
ATOM 2725 C CA . VAL B 1 183 ? 7.273 19.703 2.031 1 95.12 183 VAL B CA 1
ATOM 2726 C C . VAL B 1 183 ? 8.367 19.578 3.098 1 95.12 183 VAL B C 1
ATOM 2728 O O . VAL B 1 183 ? 8.594 20.516 3.867 1 95.12 183 VAL B O 1
ATOM 2731 N N . LEU B 1 184 ? 9.016 18.438 3.275 1 88.44 184 LEU B N 1
ATOM 2732 C CA . LEU B 1 184 ? 10.086 18.281 4.258 1 88.44 184 LEU B CA 1
ATOM 2733 C C . LEU B 1 184 ? 11.422 18.766 3.691 1 88.44 184 LEU B C 1
ATOM 2735 O O . LEU B 1 184 ? 11.68 18.625 2.496 1 88.44 184 LEU B O 1
#

Radius of gyration: 21.46 Å; Cα contacts (8 Å, |Δi|>4): 834; chains: 2; bounding box: 50×67×52 Å

Sequence (368 aa):
MLASASPARRRLLEQAGIPHQVRVSGVDEDQIQHAEPVELVKLLAQAKAQAVAQRLDPSGDAEITAVLGCDSVLSFEGQVFGKPSGPVEAIERWQRMAGSCGSLLTGHCLIRRRQPEVLACVETLVRFAPLSQAEIEAYVASGEPLQCAGGFALEGRGGLCIDGLDGCYSNVIGLSLPWLRTVLMLASASPARRRLLEQAGIPHQVRVSGVDEDQIQHAEPVELVKLLAQAKAQAVAQRLDPSGDAEITAVLGCDSVLSFEGQVFGKPSGPVEAIERWQRMAGSCGSLLTGHCLIRRRQPEVLACVETLVRFAPLSQAEIEAYVASGEPLQCAGGFALEGRGGLCIDGLDGCYSNVIGLSLPWLRTVL

Nearest PDB structures (foldseek):
  4heb-assembly1_B  TM=9.310E-01  e=9.344E-17  Bacillus subtilis
  4p0e-assembly1_A  TM=9.281E-01  e=1.355E-16  Escherichia coli K-12
  6xi5-assembly1_B  TM=8.880E-01  e=5.295E-16  Homo sapiens
  2p5x-assembly2_B  TM=8.632E-01  e=2.069E-15  Homo sapiens
  2amh-assembly1_A  TM=8.633E-01  e=6.246E-14  Trypanosoma brucei

Organism: Synechococcus sp. (strain CC9605) (NCBI:txid110662)

Solvent-accessible surface area (backbone atoms only — not comparable to full-atom values): 18774 Å² total; per-residue (Å²): 54,36,20,47,82,51,65,59,45,51,48,52,36,56,36,47,68,48,90,72,50,74,42,64,36,81,66,69,66,86,79,64,80,51,95,49,66,65,59,30,23,26,52,49,0,37,52,19,16,48,50,38,57,73,66,57,42,76,76,86,40,58,84,56,62,42,27,36,8,49,29,58,33,22,41,42,94,92,38,80,32,46,55,36,93,40,64,69,54,40,46,54,49,46,65,65,42,35,54,36,65,35,35,35,36,20,8,30,18,41,40,38,77,100,49,78,70,45,74,46,65,48,66,21,38,37,31,32,34,71,59,50,73,66,54,43,51,55,49,47,69,69,48,55,22,55,77,17,49,56,40,42,40,64,84,27,52,33,30,46,45,39,53,24,35,45,30,32,66,44,30,68,59,45,44,46,37,36,61,48,57,74,73,103,55,36,19,47,82,50,65,59,46,51,48,52,36,56,36,46,67,48,88,71,50,74,42,65,36,81,67,68,66,86,77,62,81,53,93,47,67,64,58,30,23,27,50,49,0,36,51,19,16,50,49,37,56,73,66,58,42,75,76,85,40,59,82,57,62,40,27,36,7,50,29,56,34,20,41,43,92,93,36,79,31,46,54,35,93,42,65,70,54,40,44,54,49,45,66,66,42,36,55,34,64,34,35,35,37,21,9,29,17,42,40,39,77,99,50,78,70,46,76,45,66,49,68,22,38,38,32,32,34,72,58,50,74,66,54,44,52,53,49,48,68,69,49,55,22,53,77,18,49,54,39,43,37,65,86,27,52,34,30,46,46,38,53,23,35,46,31,31,66,45,30,68,59,44,46,47,40,37,61,49,56,74,72,105

Secondary structure (DSSP, 8-state):
-B----HHHHHHHHHHT----B------GGG---SSHHHHHHHHHHHHHHHHHTT--TTTTTT--EEEEEEEEEEETTEEE-S-SSHHHHHHHHHHHTTSEEEEEEEEEEEETTS--EEEEEEEEEEEP---HHHHHHHHHTSGGGGSGGG--TTSGGGGGEEEEEE-HHHHHT--HHHHHHH-/-B----HHHHHHHHHHT----B------GGG---SSHHHHHHHHHHHHHHHHHTT--TTTTTT--EEEEEEEEEEETTEEE-S-SSHHHHHHHHHHHTTSEEEEEEEEEEEETTS--EEEEEEEEEEEP---HHHHHHHHHTSGGGGSGGG--TTTGGGGGEEEEEE-HHHHHT--HHHHHHH-

pLDDT: mean 96.93, std 2.49, range [85.0, 98.88]